Protein 8JSD (pdb70)

Organism: NCBI:txid1441053

Radius of gyration: 17.72 Å; Cα contacts (8 Å, |Δi|>4): 676; chains: 1; bounding box: 46×47×46 Å

Sequence (261 aa):
SKTAKIDWSHWTVTVPEENPDKPGKPYSLGYPEILNYAEDKIASKYMYDDPKDKSVVFYAFPSGVTTANTHYSRSELRETMETGSNKVNWTFAKGGKMRGTYAIDDISKEPDGKYSRVIIAQIHGVLTDEQRDLIGQKDNNAPPILKVYWDKGKIRVKTKVLKDLNAPYKEMLSEHAWGGDEGRNFKEKIDLNTRFTLEVKVSDGRMEVILNDTESLVYDDIHMKKWGIFENYFKAGNYFQSKTPGTFAKVKIYSLQVTHL

Secondary structure (DSSP, 8-state):
--S-EE-GGGEEEEEEEEETTEEEEEEEE-TTGGGGGGG-TTGGGTEEEETTTTEEEEEE---S---TT--S-EEEEEE-SSTT-SS--EETTT-EEEEEEEEEEEEPBPTTSSBP-EEEEEEEEE--HHHHHHHT-SS-B---SEEEEEETTEEEEEEEEES-TT--HHHHTSGGGEEE---EE-SS---TT--EEEEEEEETTEEEEEETTTEEEEE-SHHHHHGGGSEEEEEEEEEE---STT--EEEEEEEEEEE--

Nearest PDB structures (foldseek):
  8jsd-assembly1_A  TM=1.004E+00  e=1.031E-57  Flavobacterium sp. UMI-01
  8jt4-assembly1_A  TM=1.004E+00  e=1.334E-56  Flavobacterium sp. UMI-01
  5y33-assembly1_A  TM=1.003E+00  e=2.002E-54  Flavobacterium sp. UMI-01
  8p6o-assembly1_A  TM=7.473E-01  e=5.610E-10  Paradendryphiella salina
  8r43-assembly1_A  TM=7.309E-01  e=7.366E-10  Paradendryphiella salina

InterPro domains:
  IPR013320 Concanavalin A-like lectin/glucanase domain superfamily [SSF49899] (34-288)
  IPR014895 Alginate lyase 2 [PF08787] (34-288)

Solvent-accessible surface area: 12160 Å² total; per-residue (Å²): 122,168,61,7,126,16,79,23,24,59,7,27,1,16,1,0,46,72,16,96,122,124,113,46,93,11,38,59,11,15,88,86,86,0,98,83,12,50,138,21,181,22,0,31,100,17,0,60,41,31,103,197,40,106,1,0,6,0,62,0,47,40,40,76,25,37,35,82,73,30,115,43,7,24,0,2,0,59,4,4,49,94,57,64,32,78,120,61,20,4,42,1,69,112,4,8,70,6,87,4,30,1,5,0,41,63,9,14,119,43,119,103,44,122,76,1,79,0,0,0,0,7,0,26,1,12,3,47,60,145,17,60,92,92,48,66,50,169,38,18,30,0,7,31,0,0,38,0,19,3,18,103,16,61,0,60,0,55,6,38,42,5,136,70,86,137,7,82,95,122,83,18,0,28,83,137,8,12,16,43,26,154,17,99,62,2,167,86,129,3,99,38,102,57,139,3,55,4,30,2,74,9,52,112,18,81,0,20,0,15,3,48,116,113,34,42,7,49,22,95,82,69,30,3,134,46,0,33,48,0,43,0,17,0,13,0,0,0,20,1,16,9,107,37,126,75,6,50,0,58,0,20,0,31,25,3,59,38,40,33,195

Structure (mmCIF, N/CA/C/O backbone):
data_8JSD
#
_entry.id   8JSD
#
_cell.length_a   72.120
_cell.length_b   72.120
_cell.length_c   52.060
_cell.angle_alpha   90.000
_cell.angle_beta   90.000
_cell.angle_gamma   120.000
#
_symmetry.space_group_name_H-M   'P 31'
#
loop_
_entity.id
_entity.type
_entity.pdbx_description
1 polymer 'Alginate lyase'
2 water water
#
loop_
_atom_site.group_PDB
_atom_site.id
_atom_site.type_symbol
_atom_site.label_atom_id
_atom_site.label_alt_id
_atom_site.label_comp_id
_atom_site.label_asym_id
_atom_site.label_entity_id
_atom_site.label_seq_id
_atom_site.pdbx_PDB_ins_code
_atom_site.Cartn_x
_atom_site.Cartn_y
_atom_site.Cartn_z
_atom_site.occupancy
_atom_site.B_iso_or_equiv
_atom_site.auth_seq_id
_atom_site.auth_comp_id
_atom_site.auth_asym_id
_atom_site.auth_atom_id
_atom_site.pdbx_PDB_model_num
ATOM 1 N N . SER A 1 1 ? 14.32400 25.14400 6.79800 1.000 53.00636 1 SER A N 1
ATOM 2 C CA . SER A 1 1 ? 15.63300 25.85000 6.99200 1.000 54.68550 1 SER A CA 1
ATOM 3 C C . SER A 1 1 ? 15.38300 27.34000 6.81100 1.000 47.87153 1 SER A C 1
ATOM 4 O O . SER A 1 1 ? 15.08800 28.07700 7.75000 1.000 46.56348 1 SER A O 1
ATOM 14 N N . LYS A 1 2 ? 15.47000 27.75000 5.55600 1.000 42.40245 2 LYS A N 1
ATOM 15 C CA . LYS A 1 2 ? 14.99300 29.05800 5.15100 1.000 37.40448 2 LYS A CA 1
ATOM 16 C C . LYS A 1 2 ? 13.47500 29.12500 5.01100 1.000 30.67999 2 LYS A C 1
ATOM 17 O O . LYS A 1 2 ? 12.94300 30.22100 4.81700 1.000 29.94306 2 LYS A O 1
ATOM 36 N N . THR A 1 3 ? 12.77600 27.98800 5.08000 1.000 26.13998 3 THR A N 1
ATOM 37 C CA . THR A 1 3 ? 11.33600 27.92000 4.85200 1.000 24.03709 3 THR A CA 1
ATOM 38 C C . THR A 1 3 ? 10.64200 27.33600 6.07700 1.000 23.10277 3 THR A C 1
ATOM 39 O O . THR A 1 3 ? 11.29100 26.83000 7.00300 1.000 24.40556 3 THR A O 1
ATOM 50 N N . ALA A 1 4 ? 9.30800 27.42400 6.07300 1.000 21.62101 4 ALA A N 1
ATOM 51 C CA . ALA A 1 4 ? 8.49600 26.92500 7.17500 1.000 22.13423 4 ALA A CA 1
ATOM 52 C C . ALA A 1 4 ? 8.75600 25.43800 7.39400 1.000 22.38426 4 ALA A C 1
ATOM 53 O O . ALA A 1 4 ? 9.09900 24.69100 6.46400 1.000 23.39228 4 ALA A O 1
ATOM 60 N N . LYS A 1 5 ? 8.57700 25.00500 8.63700 1.000 23.08698 5 LYS A N 1
ATOM 61 C CA . LYS A 1 5 ? 8.80900 23.60600 9.01000 1.000 23.57651 5 LYS A CA 1
ATOM 62 C C . LYS A 1 5 ? 7.53400 22.81400 8.73200 1.000 22.57376 5 LYS A C 1
ATOM 63 O O . LYS A 1 5 ? 6.69300 22.61900 9.61000 1.000 22.50533 5 LYS A O 1
ATOM 82 N N . ILE A 1 6 ? 7.39700 22.36400 7.48200 1.000 23.14751 6 ILE A N 1
ATOM 83 C CA . ILE A 1 6 ? 6.26500 21.59000 6.98100 1.000 22.29215 6 ILE A CA 1
ATOM 84 C C . ILE A 1 6 ? 6.85800 20.41800 6.21400 1.000 23.23173 6 ILE A C 1
ATOM 85 O O . ILE A 1 6 ? 7.74800 20.61200 5.37700 1.000 23.97656 6 ILE A O 1
ATOM 101 N N . ASP A 1 7 ? 6.39500 19.20700 6.51000 1.000 22.39479 7 ASP A N 1
ATOM 102 C CA . ASP A 1 7 ? 6.89400 18.00900 5.82100 1.000 22.69746 7 ASP A CA 1
ATOM 103 C C . ASP A 1 7 ? 6.01000 17.77500 4.59900 1.000 20.94462 7 ASP A C 1
ATOM 104 O O . ASP A 1 7 ? 4.93100 17.18200 4.69600 1.000 21.87894 7 ASP A O 1
ATOM 113 N N . TRP A 1 8 ? 6.47800 18.21900 3.43500 1.000 20.65511 8 TRP A N 1
ATOM 114 C CA . TRP A 1 8 ? 5.67400 18.14700 2.22100 1.000 21.90789 8 TRP A CA 1
ATOM 115 C C . TRP A 1 8 ? 5.40300 16.72100 1.77500 1.000 22.46059 8 TRP A C 1
ATOM 116 O O . TRP A 1 8 ? 4.47900 16.51400 0.97800 1.000 25.01089 8 TRP A O 1
ATOM 137 N N . SER A 1 9 ? 6.14500 15.74600 2.29400 1.000 21.74734 9 SER A N 1
ATOM 138 C CA . SER A 1 9 ? 5.89100 14.36500 1.90500 1.000 21.99737 9 SER A CA 1
ATOM 139 C C . SER A 1 9 ? 4.59500 13.82900 2.47800 1.000 24.21869 9 SER A C 1
ATOM 140 O O . SER A 1 9 ? 4.19600 12.72800 2.09800 1.000 25.65834 9 SER A O 1
ATOM 148 N N . HIS A 1 10 ? 3.89000 14.58200 3.33700 1.000 22.68956 10 HIS A N 1
ATOM 149 C CA . HIS A 1 10 ? 2.68500 14.07000 3.96900 1.000 23.05803 10 HIS A CA 1
ATOM 150 C C . HIS A 1 10 ? 1.47000 14.97200 3.76800 1.000 21.88947 10 HIS A C 1
ATOM 151 O O . HIS A 1 10 ? 0.51900 14.89800 4.54000 1.000 22.76326 10 HIS A O 1
ATOM 165 N N . TRP A 1 11 ? 1.46900 15.77600 2.70500 1.000 19.89449 11 TRP A N 1
ATOM 166 C CA . TRP A 1 11 ? 0.33900 16.65400 2.40400 1.000 19.93134 11 TRP A CA 1
ATOM 167 C C . TRP A 1 11 ? 0.11600 16.76500 0.90300 1.000 19.48655 11 TRP A C 1
ATOM 168 O O . TRP A 1 11 ? 1.06200 16.75100 0.11400 1.000 21.64470 11 TRP A O 1
ATOM 189 N N . THR A 1 12 ? -1.14800 16.93500 0.50800 1.000 20.21295 12 THR A N 1
ATOM 190 C CA . THR A 1 12 ? -1.46500 17.49200 -0.79800 1.000 19.91818 12 THR A CA 1
ATOM 191 C C . THR A 1 12 ? -2.06000 18.87200 -0.56300 1.000 19.27336 12 THR A C 1
ATOM 192 O O . THR A 1 12 ? -2.51200 19.18200 0.54200 1.000 21.92368 12 THR A O 1
ATOM 203 N N . VAL A 1 13 ? -2.04500 19.70900 -1.59200 1.000 18.43379 13 VAL A N 1
ATOM 204 C CA . VAL A 1 13 ? -2.68300 21.02200 -1.51000 1.000 18.87332 13 VAL A CA 1
ATOM 205 C C . VAL A 1 13 ? -3.68100 21.18900 -2.64100 1.000 18.32325 13 VAL A C 1
ATOM 206 O O . VAL A 1 13 ? -3.45400 20.72500 -3.76400 1.000 20.30243 13 VAL A O 1
ATOM 219 N N . THR A 1 14 ? -4.79100 21.85900 -2.32800 1.000 18.29956 14 THR A N 1
ATOM 220 C CA . THR A 1 14 ? -5.76600 22.31500 -3.30100 1.000 18.96017 14 THR A CA 1
ATOM 221 C C . THR A 1 14 ? -5.90800 23.82400 -3.13600 1.000 19.26810 14 THR A C 1
ATOM 222 O O . THR A 1 14 ? -5.92700 24.32300 -2.01100 1.000 19.89186 14 THR A O 1
ATOM 233 N N . VAL A 1 15 ? -5.97600 24.53700 -4.26000 1.000 19.26810 15 VAL A N 1
ATOM 234 C CA . VAL A 1 15 ? -6.00600 26.00100 -4.27000 1.000 18.87068 15 VAL A CA 1
ATOM 235 C C . VAL A 1 15 ? -7.30600 26.53500 -4.86800 1.000 19.82343 15 VAL A C 1
ATOM 236 O O . VAL A 1 15 ? -8.16800 25.74300 -5.27800 1.000 22.40795 15 VAL A O 1
ATOM 249 N N . PRO A 1 16 ? -7.51300 27.86100 -4.90400 1.000 19.06018 16 PRO A N 1
ATOM 250 C CA . PRO A 1 16 ? -8.77900 28.39600 -5.44000 1.000 20.44456 16 PRO A CA 1
ATOM 251 C C . PRO A 1 16 ? -8.90100 28.36100 -6.95400 1.000 22.53691 16 PRO A C 1
ATOM 252 O O . PRO A 1 16 ? -10.02500 28.44300 -7.45900 1.000 25.62676 16 PRO A O 1
ATOM 263 N N . GLU A 1 17 ? -7.79800 28.27200 -7.69500 1.000 23.01329 17 GLU A N 1
ATOM 264 C CA . GLU A 1 17 ? -7.82000 28.45800 -9.13700 1.000 23.57914 17 GLU A CA 1
ATOM 265 C C . GLU A 1 17 ? -8.14600 27.16400 -9.87100 1.000 24.34766 17 GLU A C 1
ATOM 266 O O . GLU A 1 17 ? -7.70500 26.07900 -9.48200 1.000 25.62676 17 GLU A O 1
ATOM 278 N N . GLU A 1 18 ? -8.89900 27.29800 -10.95600 1.000 27.68227 18 GLU A N 1
ATOM 279 C CA . GLU A 1 18 ? -9.25400 26.15300 -11.77900 1.000 31.45114 18 GLU A CA 1
ATOM 280 C C . GLU A 1 18 ? -8.01900 25.50200 -12.40200 1.000 31.54326 18 GLU A C 1
ATOM 281 O O . GLU A 1 18 ? -7.06400 26.17100 -12.79900 1.000 31.21953 18 GLU A O 1
ATOM 293 N N . ASN A 1 19 ? -8.04700 24.18100 -12.47200 1.000 33.50928 19 ASN A N 1
ATOM 294 C CA . ASN A 1 19 ? -7.03000 23.43900 -13.20000 1.000 37.10445 19 ASN A CA 1
ATOM 295 C C . ASN A 1 19 ? -7.30900 23.56700 -14.69100 1.000 41.45760 19 ASN A C 1
ATOM 296 O O . ASN A 1 19 ? -8.36100 23.11200 -15.15100 1.000 40.90754 19 ASN A O 1
ATOM 307 N N . PRO A 1 20 ? -6.41600 24.17800 -15.47700 1.000 44.90538 20 PRO A N 1
ATOM 308 C CA . PRO A 1 20 ? -6.73700 24.38800 -16.90000 1.000 48.04787 20 PRO A CA 1
ATOM 309 C C . PRO A 1 20 ? -7.00900 23.10300 -17.66900 1.000 52.68000 20 PRO A C 1
ATOM 310 O O . PRO A 1 20 ? -7.78600 23.12600 -18.63300 1.000 53.30113 20 PRO A O 1
ATOM 321 N N . ASP A 1 21 ? -6.40600 21.98300 -17.27400 1.000 56.24885 21 ASP A N 1
ATOM 322 C CA . ASP A 1 21 ? -6.62300 20.70700 -17.94400 1.000 59.66768 21 ASP A CA 1
ATOM 323 C C . ASP A 1 21 ? -7.74800 19.88200 -17.32200 1.000 61.48369 21 ASP A C 1
ATOM 324 O O . ASP A 1 21 ? -7.99400 18.75700 -17.77000 1.000 62.04954 21 ASP A O 1
ATOM 333 N N . LYS A 1 22 ? -8.43800 20.40700 -16.31200 1.000 61.95743 22 LYS A N 1
ATOM 334 C CA . LYS A 1 22 ? -9.58200 19.73100 -15.69500 1.000 62.43643 22 LYS A CA 1
ATOM 335 C C . LYS A 1 22 ? -10.61700 20.78700 -15.34500 1.000 61.50474 22 LYS A C 1
ATOM 336 O O . LYS A 1 22 ? -10.68000 21.27000 -14.20700 1.000 59.96245 22 LYS A O 1
ATOM 355 N N . PRO A 1 23 ? -11.45800 21.17200 -16.30400 1.000 60.47041 23 PRO A N 1
ATOM 356 C CA . PRO A 1 23 ? -12.35700 22.30900 -16.07300 1.000 58.74915 23 PRO A CA 1
ATOM 357 C C . PRO A 1 23 ? -13.32900 22.04400 -14.93000 1.000 55.31716 23 PRO A C 1
ATOM 358 O O . PRO A 1 23 ? -13.78700 20.91800 -14.71900 1.000 54.93553 23 PRO A O 1
ATOM 369 N N . GLY A 1 24 ? -13.63400 23.10800 -14.18500 1.000 51.07454 24 GLY A N 1
ATOM 370 C CA . GLY A 1 24 ? -14.54500 23.04000 -13.06300 1.000 47.50306 24 GLY A CA 1
ATOM 371 C C . GLY A 1 24 ? -13.95000 22.49600 -11.78500 1.000 44.73694 24 GLY A C 1
ATOM 372 O O . GLY A 1 24 ? -14.64800 22.45400 -10.76300 1.000 44.91328 24 GLY A O 1
ATOM 376 N N . LYS A 1 25 ? -12.69100 22.07300 -11.80500 1.000 41.71553 25 LYS A N 1
ATOM 377 C CA . LYS A 1 25 ? -12.08500 21.52800 -10.61500 1.000 38.22827 25 LYS A CA 1
ATOM 378 C C . LYS A 1 25 ? -10.88300 22.37500 -10.22400 1.000 33.05923 25 LYS A C 1
ATOM 379 O O . LYS A 1 25 ? -10.15300 22.85600 -11.09500 1.000 31.26954 25 LYS A O 1
ATOM 398 N N . PRO A 1 26 ? -10.65400 22.57800 -8.93500 1.000 28.58237 26 PRO A N 1
ATOM 399 C CA . PRO A 1 26 ? -9.46500 23.32800 -8.52000 1.000 28.34550 26 PRO A CA 1
ATOM 400 C C . PRO A 1 26 ? -8.16500 22.57100 -8.74300 1.000 26.11103 26 PRO A C 1
ATOM 401 O O . PRO A 1 26 ? -8.08800 21.34200 -8.64400 1.000 28.86925 26 PRO A O 1
ATOM 412 N N . TYR A 1 27 ? -7.12700 23.34900 -9.01400 1.000 24.94510 27 TYR A N 1
ATOM 413 C CA . TYR A 1 27 ? -5.77900 22.82700 -9.15300 1.000 24.61611 27 TYR A CA 1
ATOM 414 C C . TYR A 1 27 ? -5.28200 22.26700 -7.83000 1.000 22.50796 27 TYR A C 1
ATOM 415 O O . TYR A 1 27 ? -5.57400 22.80000 -6.75100 1.000 22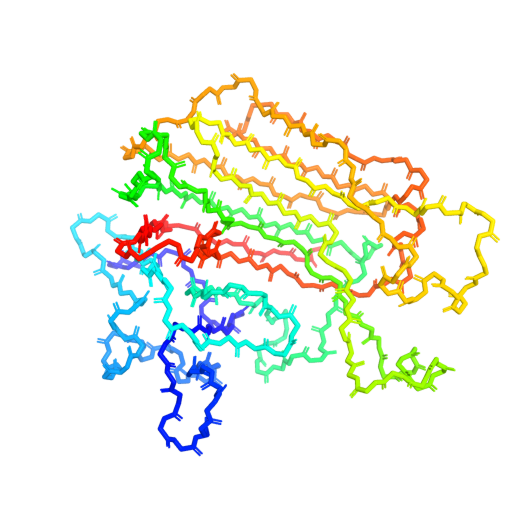.78431 27 TYR A O 1
ATOM 433 N N . SER A 1 28 ? -4.53000 21.17300 -7.91800 1.000 24.35555 28 SER A N 1
ATOM 434 C CA . SER A 1 28 ? -3.94900 20.55200 -6.74300 1.000 24.68191 28 SER A CA 1
ATOM 435 C C . SER A 1 28 ? -2.57700 19.99000 -7.06600 1.000 25.49779 28 SER A C 1
ATOM 436 O O . SER A 1 28 ? -2.25600 19.70300 -8.22300 1.000 28.02178 28 SER A O 1
ATOM 444 N N . LEU A 1 29 ? -1.78300 19.80700 -6.00900 1.000 22.18950 29 LEU A N 1
ATOM 445 C CA . LEU A 1 29 ? -0.46000 19.20300 -6.11300 1.000 21.56311 29 LEU A CA 1
ATOM 446 C C . LEU A 1 29 ? -0.30100 18.16800 -5.01000 1.000 22.07370 29 LEU A C 1
ATOM 447 O O . LEU A 1 29 ? -0.64300 18.42400 -3.85400 1.000 22.62640 29 LEU A O 1
ATOM 463 N N . GLY A 1 30 ? 0.23900 17.01200 -5.36600 1.000 23.19225 30 GLY A N 1
ATOM 464 C CA . GLY A 1 30 ? 0.66600 16.04500 -4.37300 1.000 23.91866 30 GLY A CA 1
ATOM 465 C C . GLY A 1 30 ? 2.15300 15.79000 -4.49000 1.000 23.33701 30 GLY A C 1
ATOM 466 O O . GLY A 1 30 ? 2.84700 16.51700 -5.18600 1.000 22.46322 30 GLY A O 1
ATOM 470 N N . TYR A 1 31 ? 2.64500 14.75300 -3.84000 1.000 26.46896 31 TYR A N 1
ATOM 471 C CA . TYR A 1 31 ? 4.08000 14.49100 -3.82200 1.000 28.90083 31 TYR A CA 1
ATOM 472 C C . TYR A 1 31 ? 4.50600 13.74500 -5.08400 1.000 28.65870 31 TYR A C 1
ATOM 473 O O . TYR A 1 31 ? 3.80100 12.83800 -5.52800 1.000 32.36177 31 TYR A O 1
ATOM 491 N N . PRO A 1 32 ? 5.68600 14.06700 -5.65600 1.000 25.35304 32 PRO A N 1
ATOM 492 C CA . PRO A 1 32 ? 6.64700 15.07200 -5.18100 1.000 23.80812 32 PRO A CA 1
ATOM 493 C C . PRO A 1 32 ? 6.48100 16.47000 -5.77400 1.000 22.71325 32 PRO A C 1
ATOM 494 O O . PRO A 1 32 ? 7.16800 17.39700 -5.33600 1.000 22.13160 32 PRO A O 1
ATOM 505 N N . GLU A 1 33 ? 5.54900 16.63800 -6.71700 1.000 22.47375 33 GLU A N 1
ATOM 506 C CA . GLU A 1 33 ? 5.42100 17.92600 -7.38800 1.000 22.74220 33 GLU A CA 1
ATOM 507 C C . GLU A 1 33 ? 5.09800 19.06600 -6.42700 1.000 21.79735 33 GLU A C 1
ATOM 508 O O . GLU A 1 33 ? 5.41300 20.22000 -6.73000 1.000 23.69758 33 GLU A O 1
ATOM 520 N N . ILE A 1 34 ? 4.44900 18.78600 -5.29100 1.000 21.60259 34 ILE A N 1
ATOM 521 C CA . ILE A 1 34 ? 4.13800 19.84900 -4.33200 1.000 21.18412 34 ILE A CA 1
ATOM 522 C C . ILE A 1 34 ? 5.40200 20.57700 -3.89600 1.000 22.15792 34 ILE A C 1
ATOM 523 O O . ILE A 1 34 ? 5.35100 21.75200 -3.52500 1.000 22.07633 34 ILE A O 1
ATOM 539 N N . LEU A 1 35 ? 6.55000 19.89300 -3.90300 1.000 22.12897 35 LEU A N 1
ATOM 540 C CA . LEU A 1 35 ? 7.77900 20.53100 -3.44700 1.000 22.81853 35 LEU A CA 1
ATOM 541 C C . LEU A 1 35 ? 8.14800 21.73000 -4.30100 1.000 22.70272 35 LEU A C 1
ATOM 542 O O . LEU A 1 35 ? 8.90500 22.59900 -3.85000 1.000 23.88444 35 LEU A O 1
ATOM 558 N N . ASN A 1 36 ? 7.63200 21.78900 -5.52600 1.000 23.61073 36 ASN A N 1
ATOM 559 C CA . ASN A 1 36 ? 7.89400 22.87500 -6.45300 1.000 24.66875 36 ASN A CA 1
ATOM 560 C C . ASN A 1 36 ? 6.92200 24.04600 -6.29600 1.000 23.03697 36 ASN A C 1
ATOM 561 O O . ASN A 1 36 ? 6.88400 24.91000 -7.17400 1.000 24.90825 36 ASN A O 1
ATOM 572 N N . TYR A 1 37 ? 6.14000 24.09100 -5.20700 1.000 22.66851 37 TYR A N 1
ATOM 573 C CA . TYR A 1 37 ? 5.08400 25.10300 -5.07200 1.000 23.00539 37 TYR A CA 1
ATOM 574 C C . TYR A 1 37 ? 5.57000 26.51400 -5.42400 1.000 23.01855 37 TYR A C 1
ATOM 575 O O . TYR A 1 37 ? 4.85200 27.26600 -6.08700 1.000 23.42386 37 TYR A O 1
ATOM 593 N N . ALA A 1 38 ? 6.77800 26.89600 -4.99500 1.000 24.85561 38 ALA A N 1
ATOM 594 C CA . ALA A 1 38 ? 7.19100 28.29300 -5.15600 1.000 24.79508 38 ALA A CA 1
ATOM 595 C C . ALA A 1 38 ? 7.37900 28.67700 -6.61500 1.000 24.88456 38 ALA A C 1
ATOM 596 O O . ALA A 1 38 ? 7.32200 29.86800 -6.95500 1.000 26.74268 38 ALA A O 1
ATOM 603 N N . GLU A 1 39 ? 7.65200 27.69000 -7.46900 1.000 25.10301 39 GLU A N 1
ATOM 604 C CA . GLU A 1 39 ? 7.86100 27.88900 -8.88800 1.000 27.02166 39 GLU A CA 1
ATOM 605 C C . GLU A 1 39 ? 6.68100 27.42400 -9.72800 1.000 27.04008 39 GLU A C 1
ATOM 606 O O . GLU A 1 39 ? 6.79000 27.39600 -10.95700 1.000 31.32744 39 GLU A O 1
ATOM 618 N N . ASP A 1 40 ? 5.57700 27.02600 -9.10900 1.000 25.53201 40 ASP A N 1
ATOM 619 C CA . ASP A 1 40 ? 4.39200 26.60100 -9.85100 1.000 25.55306 40 ASP A CA 1
ATOM 620 C C . ASP A 1 40 ? 3.57100 27.83500 -10.20900 1.000 26.81111 40 ASP A C 1
ATOM 621 O O . ASP A 1 40 ? 3.16400 28.58900 -9.32200 1.000 25.56622 40 ASP A O 1
ATOM 630 N N . LYS A 1 41 ? 3.33700 28.04800 -11.50800 1.000 29.86148 41 LYS A N 1
ATOM 631 C CA . LYS A 1 41 ? 2.69900 29.28200 -11.96200 1.000 33.04870 41 LYS A CA 1
ATOM 632 C C . LYS A 1 41 ? 1.32500 29.49300 -11.33500 1.000 29.39300 41 LYS A C 1
ATOM 633 O O . LYS A 1 41 ? 0.91200 30.64100 -11.11000 1.000 31.77749 41 LYS A O 1
ATOM 652 N N . ILE A 1 42 ? 0.59100 28.41700 -11.07900 1.000 26.47159 42 ILE A N 1
ATOM 653 C CA . ILE A 1 42 ? -0.71800 28.49800 -10.44600 1.000 25.13196 42 ILE A CA 1
ATOM 654 C C . ILE A 1 42 ? -0.56900 28.48600 -8.92800 1.000 23.05276 42 ILE A C 1
ATOM 655 O O . ILE A 1 42 ? -1.02400 29.40700 -8.23800 1.000 24.84245 42 ILE A O 1
ATOM 671 N N . ALA A 1 43 ? 0.05700 27.44800 -8.38500 1.000 23.05803 43 ALA A N 1
ATOM 672 C CA . ALA A 1 43 ? -0.01200 27.25500 -6.94300 1.000 21.56048 43 ALA A CA 1
ATOM 673 C C . ALA A 1 43 ? 0.67300 28.37500 -6.17200 1.000 21.40783 43 ALA A C 1
ATOM 674 O O . ALA A 1 43 ? 0.23800 28.71000 -5.06400 1.000 20.75775 43 ALA A O 1
ATOM 681 N N . SER A 1 44 ? 1.72800 28.96900 -6.73100 1.000 21.79735 44 SER A N 1
ATOM 682 C CA . SER A 1 44 ? 2.50400 29.96600 -6.00200 1.000 21.36572 44 SER A CA 1
ATOM 683 C C . SER A 1 44 ? 1.72700 31.25200 -5.76800 1.000 20.64984 44 SER A C 1
ATOM 684 O O . SER A 1 44 ? 2.15700 32.08200 -4.96300 1.000 22.99223 44 SER A O 1
ATOM 692 N N . LYS A 1 45 ? 0.60800 31.44700 -6.45500 1.000 20.78144 45 LYS A N 1
ATOM 693 C CA . LYS A 1 45 ? -0.23700 32.59700 -6.16300 1.000 20.90251 45 LYS A CA 1
ATOM 694 C C . LYS A 1 45 ? -0.98500 32.43400 -4.84400 1.000 21.05252 45 LYS A C 1
ATOM 695 O O . LYS A 1 45 ? -1.41400 33.43200 -4.25100 1.000 22.92643 45 LYS A O 1
ATOM 714 N N . TYR A 1 46 ? -1.15000 31.19000 -4.37800 1.000 19.51813 46 TYR A N 1
ATOM 715 C CA . TYR A 1 46 ? -2.04500 30.86300 -3.27700 1.000 19.29968 46 TYR A CA 1
ATOM 716 C C . TYR A 1 46 ? -1.36700 30.13600 -2.13100 1.000 18.34957 46 TYR A C 1
ATOM 717 O O . TYR A 1 46 ? -1.93700 30.08800 -1.03500 1.000 18.11270 46 TYR A O 1
ATOM 735 N N . MET A 1 47 ? -0.18200 29.55800 -2.35400 1.000 18.57591 47 MET A N 1
ATOM 736 C CA . MET A 1 47 ? 0.62800 28.94200 -1.31300 1.000 17.83372 47 MET A CA 1
ATOM 737 C C . MET A 1 47 ? 2.05700 29.35800 -1.61800 1.000 18.78909 47 MET A C 1
ATOM 738 O O . MET A 1 47 ? 2.62300 28.92100 -2.62800 1.000 19.95766 47 MET A O 1
ATOM 752 N N . TYR A 1 48 ? 2.61800 30.23800 -0.79000 1.000 18.79962 48 TYR A N 1
ATOM 753 C CA . TYR A 1 48 ? 3.90200 30.83300 -1.12600 1.000 19.40759 48 TYR A CA 1
ATOM 754 C C . TYR A 1 48 ? 4.68000 31.17800 0.13000 1.000 18.93911 48 TYR A C 1
ATOM 755 O O . TYR A 1 48 ? 4.12300 31.33900 1.21700 1.000 20.26559 48 TYR A O 1
ATOM 773 N N . ASP A 1 49 ? 5.98900 31.30900 -0.04900 1.000 19.55234 49 ASP A N 1
ATOM 774 C CA . ASP A 1 49 ? 6.88000 31.60000 1.06300 1.000 20.04188 49 ASP A CA 1
ATOM 775 C C . ASP A 1 49 ? 6.91000 33.08100 1.39500 1.000 20.56562 49 ASP A C 1
ATOM 776 O O . ASP A 1 49 ? 6.90200 33.93900 0.50500 1.000 22.47901 49 ASP A O 1
ATOM 785 N N . ASP A 1 50 ? 6.98800 33.36900 2.68600 1.000 20.32086 50 ASP A N 1
ATOM 786 C CA . ASP A 1 50 ? 7.44400 34.67500 3.15100 1.000 21.69734 50 ASP A CA 1
ATOM 787 C C . ASP A 1 50 ? 8.83600 34.45900 3.72200 1.000 22.12371 50 ASP A C 1
ATOM 788 O O . ASP A 1 50 ? 8.97500 33.98200 4.86100 1.000 22.29741 50 ASP A O 1
ATOM 797 N N . PRO A 1 51 ? 9.89900 34.76400 2.97900 1.000 22.58692 51 PRO A N 1
ATOM 798 C CA . PRO A 1 51 ? 11.24900 34.47300 3.48500 1.000 23.68442 51 PRO A CA 1
ATOM 799 C C . PRO A 1 51 ? 11.68100 35.36100 4.63400 1.000 23.55809 51 PRO A C 1
ATOM 800 O O . PRO A 1 51 ? 12.65400 35.02100 5.32600 1.000 25.38725 51 PRO A O 1
ATOM 811 N N . LYS A 1 52 ? 10.98100 36.47200 4.86700 1.000 23.14488 52 LYS A N 1
ATOM 812 C CA . LYS A 1 52 ? 11.35500 37.36600 5.94700 1.000 24.36871 52 LYS A CA 1
ATOM 813 C C . LYS A 1 52 ? 11.08800 36.74300 7.30500 1.000 23.85549 52 LYS A C 1
ATOM 814 O O . LYS A 1 52 ? 11.86400 36.96600 8.24000 1.000 25.51622 52 LYS A O 1
ATOM 833 N N . ASP A 1 53 ? 10.01200 35.95900 7.44700 1.000 21.95790 53 ASP A N 1
ATOM 834 C CA . ASP A 1 53 ? 9.71000 35.33600 8.72700 1.000 21.08411 53 ASP A CA 1
ATOM 835 C C . ASP A 1 53 ? 9.58900 33.82000 8.63900 1.000 20.12083 53 ASP A C 1
ATOM 836 O O . ASP A 1 53 ? 9.19800 33.17500 9.62100 1.000 20.67353 53 ASP A O 1
ATOM 845 N N . LYS A 1 54 ? 9.93000 33.23500 7.49100 1.000 21.13148 54 LYS A N 1
ATOM 846 C CA . LYS A 1 54 ? 9.98900 31.78200 7.33200 1.000 20.89724 54 LYS A CA 1
ATOM 847 C C . LYS A 1 54 ? 8.61900 31.13200 7.50500 1.000 20.22874 54 LYS A C 1
ATOM 848 O O . LYS A 1 54 ? 8.48900 30.05800 8.09300 1.000 21.63680 54 LYS A O 1
ATOM 867 N N . SER A 1 55 ? 7.58800 31.76900 6.96000 1.000 18.98649 55 SER A N 1
ATOM 868 C CA . SER A 1 55 ? 6.24500 31.20800 6.94600 1.000 18.40747 55 SER A CA 1
ATOM 869 C C . SER A 1 55 ? 5.85500 30.82200 5.52700 1.000 18.19165 55 SER A C 1
ATOM 870 O O . SER A 1 55 ? 6.49100 31.22400 4.54600 1.000 19.70763 55 SER A O 1
ATOM 878 N N . VAL A 1 56 ? 4.80600 30.00900 5.43000 1.000 17.76002 56 VAL A N 1
ATOM 879 C CA . VAL A 1 56 ? 4.09600 29.78700 4.18200 1.000 17.57316 56 VAL A CA 1
ATOM 880 C C . VAL A 1 56 ? 2.73500 30.44000 4.32300 1.000 16.91255 56 VAL A C 1
ATOM 881 O O . VAL A 1 56 ? 2.05800 30.27100 5.34800 1.000 17.98637 56 VAL A O 1
ATOM 894 N N . VAL A 1 57 ? 2.37200 31.23500 3.32400 1.000 17.06784 57 VAL A N 1
ATOM 895 C CA . VAL A 1 57 ? 1.10400 31.94500 3.28300 1.000 17.40209 57 VAL A CA 1
ATOM 896 C C . VAL A 1 57 ? 0.12100 31.15400 2.43700 1.000 16.62831 57 VAL A C 1
ATOM 897 O O . VAL A 1 57 ? 0.43600 30.77400 1.30400 1.000 18.51801 57 VAL A O 1
ATOM 910 N N . PHE A 1 58 ? -1.07700 30.93700 2.98100 1.000 17.11784 58 PHE A N 1
ATOM 911 C CA . PHE A 1 58 ? -2.18800 30.30700 2.28300 1.000 16.75990 58 PHE A CA 1
ATOM 912 C C . PHE A 1 58 ? -3.21600 31.39800 2.01200 1.000 16.90466 58 PHE A C 1
ATOM 913 O O . PHE A 1 58 ? -3.84000 31.92000 2.95000 1.000 18.11796 58 PHE A O 1
ATOM 930 N N . TYR A 1 59 ? -3.38800 31.73900 0.74100 1.000 17.77318 59 TYR A N 1
ATOM 931 C CA . TYR A 1 59 ? -4.20100 32.87900 0.32400 1.000 17.37314 59 TYR A CA 1
ATOM 932 C C . TYR A 1 59 ? -5.42300 32.31600 -0.39500 1.000 16.81517 59 TYR A C 1
ATOM 933 O O . TYR A 1 59 ? -5.28300 31.58500 -1.38100 1.000 18.68382 59 TYR A O 1
ATOM 942 N N . ALA A 1 60 ? -6.61600 32.62900 0.11600 1.000 17.12837 60 ALA A N 1
ATOM 943 C CA . ALA A 1 60 ? -7.85200 32.14600 -0.48100 1.000 17.28628 60 ALA A CA 1
ATOM 944 C C . ALA A 1 60 ? -8.90700 33.24700 -0.44300 1.000 18.02058 60 ALA A C 1
ATOM 945 O O . ALA A 1 60 ? -8.81800 34.21000 0.32100 1.000 19.74184 60 ALA A O 1
ATOM 952 N N . PHE A 1 61 ? -9.90100 33.07500 -1.29900 1.000 18.98649 61 PHE A N 1
ATOM 953 C CA . PHE A 1 61 ? -10.94200 34.05400 -1.57400 1.000 19.08387 61 PHE A CA 1
ATOM 954 C C . PHE A 1 61 ? -11.97100 33.36100 -2.44900 1.000 20.06556 61 PHE A C 1
ATOM 955 O O . PHE A 1 61 ? -11.68300 32.29700 -2.99900 1.000 20.77618 61 PHE A O 1
ATOM 972 N N . PRO A 1 62 ? -13.16900 33.92100 -2.58400 1.000 21.01831 62 PRO A N 1
ATOM 973 C CA . PRO A 1 62 ? -14.16900 33.27000 -3.44000 1.000 21.70787 62 PRO A CA 1
ATOM 974 C C . PRO A 1 62 ? -13.74100 33.31900 -4.89800 1.000 22.16318 62 PRO A C 1
ATOM 975 O O . PRO A 1 62 ? -13.61500 34.38900 -5.50800 1.000 25.43200 62 PRO A O 1
ATOM 986 N N . SER A 1 63 ? -13.45600 32.14400 -5.44400 1.000 22.65535 63 SER A N 1
ATOM 987 C CA . SER A 1 63 ? -13.08000 32.00700 -6.83500 1.000 23.70284 63 SER A CA 1
ATOM 988 C C . SER A 1 63 ? -14.16000 31.34000 -7.67000 1.000 24.65296 63 SER A C 1
ATOM 989 O O . SER A 1 63 ? -14.03100 31.29900 -8.89500 1.000 27.03219 63 SER A O 1
ATOM 997 N N . GLY A 1 64 ? -15.18100 30.77600 -7.03300 1.000 23.91603 64 GLY A N 1
ATOM 998 C CA . GLY A 1 64 ? -16.18400 29.97400 -7.69600 1.000 25.07143 64 GLY A CA 1
ATOM 999 C C . GLY A 1 64 ? -15.74100 28.58100 -8.08800 1.000 26.49002 64 GLY A C 1
ATOM 1000 O O . GLY A 1 64 ? -16.51100 27.86900 -8.74800 1.000 28.97716 64 GLY A O 1
ATOM 1004 N N . VAL A 1 65 ? -14.52100 28.18500 -7.75100 1.000 25.20039 65 VAL A N 1
ATOM 1005 C CA . VAL A 1 65 ? -13.99700 26.86500 -8.08200 1.000 26.13734 65 VAL A CA 1
ATOM 1006 C C . VAL A 1 65 ? -13.78800 26.11700 -6.77600 1.000 26.21630 65 VAL A C 1
ATOM 1007 O O . VAL A 1 65 ? -12.93700 26.49100 -5.95900 1.000 26.97165 65 VAL A O 1
ATOM 1020 N N . THR A 1 66 ? -14.55600 25.04000 -6.59800 1.000 27.45592 66 THR A N 1
ATOM 1021 C CA . THR A 1 66 ? -14.53800 24.20500 -5.40800 1.000 30.78264 66 THR A CA 1
ATOM 1022 C C . THR A 1 66 ? -14.61000 22.73800 -5.83700 1.000 31.56168 66 THR A C 1
ATOM 1023 O O . THR A 1 66 ? -14.77200 22.42800 -7.01900 1.000 32.72498 66 THR A O 1
ATOM 1034 N N . THR A 1 67 ? -14.48800 21.82500 -4.86500 1.000 30.77211 67 THR A N 1
ATOM 1035 C CA . THR A 1 67 ? -14.62300 20.39200 -5.09800 1.000 33.75668 67 THR A CA 1
ATOM 1036 C C . THR A 1 67 ? -16.03400 19.94200 -4.72200 1.000 33.95670 67 THR A C 1
ATOM 1037 O O . THR A 1 67 ? -16.82700 20.70200 -4.16400 1.000 33.71983 67 THR A O 1
ATOM 1048 N N . ALA A 1 68 ? -16.32800 18.66500 -4.99200 1.000 35.67007 68 ALA A N 1
ATOM 1049 C CA . ALA A 1 68 ? -17.71500 18.20200 -5.01300 1.000 38.03614 68 ALA A CA 1
ATOM 1050 C C . ALA A 1 68 ? -18.37900 18.28400 -3.64300 1.000 39.47315 68 ALA A C 1
ATOM 1051 O O . ALA A 1 68 ? -19.59400 18.50000 -3.55200 1.000 41.09703 68 ALA A O 1
ATOM 1058 N N . ASN A 1 69 ? -17.62000 18.07700 -2.56800 1.000 37.47555 69 ASN A N 1
ATOM 1059 C CA . ASN A 1 69 ? -18.17400 18.05900 -1.22100 1.000 36.42542 69 ASN A CA 1
ATOM 1060 C C . ASN A 1 69 ? -17.70700 19.24200 -0.38900 1.000 35.45162 69 ASN A C 1
ATOM 1061 O O . ASN A 1 69 ? -17.88800 19.24500 0.83200 1.000 36.42542 69 ASN A O 1
ATOM 1072 N N . THR A 1 70 ? -17.12900 20.24700 -1.03000 1.000 33.41453 70 THR A N 1
ATOM 1073 C CA . THR A 1 70 ? -16.60300 21.42800 -0.35800 1.000 33.35663 70 THR A CA 1
ATOM 1074 C C . THR A 1 70 ? -17.34800 22.65800 -0.85700 1.000 34.28832 70 THR A C 1
ATOM 1075 O O . THR A 1 70 ? -17.38000 22.92500 -2.06300 1.000 36.77283 70 THR A O 1
ATOM 1086 N N . HIS A 1 71 ? -17.91600 23.41600 0.08200 1.000 31.59853 71 HIS A N 1
ATOM 1087 C CA . HIS A 1 71 ? -18.78100 24.53200 -0.27500 1.000 31.95909 71 HIS A CA 1
ATOM 1088 C C . HIS A 1 71 ? -17.99900 25.75400 -0.74300 1.000 29.79568 71 HIS A C 1
ATOM 1089 O O . HIS A 1 71 ? -18.37600 26.39600 -1.72500 1.000 33.34874 71 HIS A O 1
ATOM 1103 N N . TYR A 1 72 ? -16.92700 26.10400 -0.05600 1.000 26.95060 72 TYR A N 1
ATOM 1104 C CA . TYR A 1 72 ? -16.24500 27.36300 -0.30000 1.000 25.28198 72 TYR A CA 1
ATOM 1105 C C . TYR A 1 72 ? -14.90400 27.09800 -0.96000 1.000 22.85800 72 TYR A C 1
ATOM 1106 O O . TYR A 1 72 ? -14.42100 25.96100 -0.98600 1.000 24.66348 72 TYR A O 1
ATOM 1124 N N . SER A 1 73 ? -14.26100 28.17800 -1.42200 1.000 23.00013 73 SER A N 1
ATOM 1125 C CA . SER A 1 73 ? -12.92200 28.07500 -1.98300 1.000 20.53141 73 SER A CA 1
ATOM 1126 C C . SER A 1 73 ? -11.89000 27.87900 -0.87700 1.000 20.19979 73 SER A C 1
ATOM 1127 O O . SER A 1 73 ? -12.10300 28.24400 0.28500 1.000 19.64183 73 SER A O 1
ATOM 1135 N N . ARG A 1 74 ? -10.74300 27.29800 -1.26000 1.000 18.64000 74 ARG A N 1
ATOM 1136 C CA . ARG A 1 74 ? -9.72000 26.98300 -0.27500 1.000 19.56000 74 ARG A CA 1
ATOM 1137 C C . ARG A 1 74 ? -8.31800 27.05200 -0.86900 1.000 14.79000 74 ARG A C 1
ATOM 1138 O O . ARG A 1 74 ? -8.11100 26.86800 -2.05700 1.000 18.39000 74 ARG A O 1
ATOM 1146 N N . SER A 1 75 ? -7.36400 27.33100 0.02700 1.000 16.51777 75 SER A N 1
ATOM 1147 C CA . SER A 1 75 ? -5.94500 27.04600 -0.20000 1.000 16.62831 75 SER A CA 1
ATOM 1148 C C . SER A 1 75 ? -5.54800 26.23800 1.02900 1.000 16.58620 75 SER A C 1
ATOM 1149 O O . SER A 1 75 ? -5.27100 26.81700 2.08200 1.000 16.79938 75 SER A O 1
ATOM 1157 N N . GLU A 1 76 ? -5.56100 24.90700 0.91800 1.000 17.92847 76 GLU A N 1
ATOM 1158 C CA . GLU A 1 76 ? -5.59200 24.08800 2.11300 1.000 18.43642 76 GLU A CA 1
ATOM 1159 C C . GLU A 1 76 ? -4.88900 22.76400 1.86900 1.000 17.79424 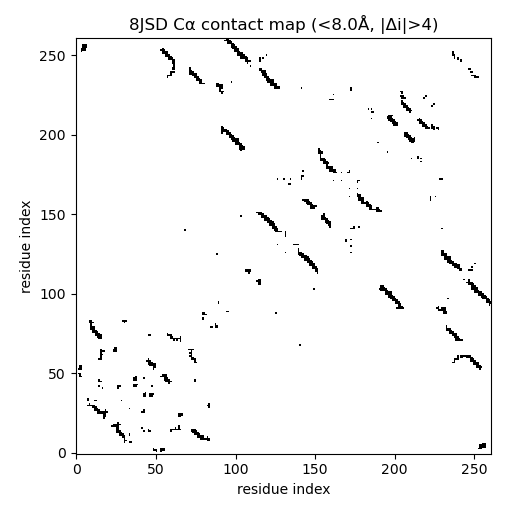76 GLU A C 1
ATOM 1160 O O . GLU A 1 76 ? -4.98200 22.19000 0.77800 1.000 18.50222 76 GLU A O 1
ATOM 1172 N N . LEU A 1 77 ? -4.22500 22.27600 2.91300 1.000 17.46525 77 LEU A N 1
ATOM 1173 C CA . LEU A 1 77 ? -3.51000 21.00300 2.87500 1.000 17.60474 77 LEU A CA 1
ATOM 1174 C C . LEU A 1 77 ? -4.40300 19.86600 3.34500 1.000 17.23101 77 LEU A C 1
ATOM 1175 O O . LEU A 1 77 ? -5.17300 20.00900 4.29600 1.000 17.89425 77 LEU A O 1
ATOM 1191 N N . ARG A 1 78 ? -4.23900 18.71400 2.70700 1.000 18.17850 78 ARG A N 1
ATOM 1192 C CA . ARG A 1 78 ? -4.89400 17.47000 3.09200 1.000 19.10755 78 ARG A CA 1
ATOM 1193 C C . ARG A 1 78 ? -3.82200 16.44700 3.44400 1.000 19.74447 78 ARG A C 1
ATOM 1194 O O . ARG A 1 78 ? -2.93700 16.17600 2.62700 1.000 21.15517 78 ARG A O 1
ATOM 1215 N N . GLU A 1 79 ? -3.92000 15.87300 4.64000 1.000 19.42075 79 GLU A N 1
ATOM 1216 C CA . GLU A 1 79 ? -2.91600 14.92800 5.11600 1.000 20.07083 79 GLU A CA 1
ATOM 1217 C C . GLU A 1 79 ? -2.96100 13.62000 4.35200 1.000 22.26320 79 GLU A C 1
ATOM 1218 O O . GLU A 1 79 ? -4.02800 13.03300 4.16400 1.000 22.87380 79 GLU A O 1
ATOM 1230 N N . THR A 1 80 ? -1.77200 13.15100 3.98000 1.000 23.91603 80 THR A N 1
ATOM 1231 C CA . THR A 1 80 ? -1.53300 11.80700 3.46500 1.000 26.23999 80 THR A CA 1
ATOM 1232 C C . THR A 1 80 ? -0.53700 11.11900 4.40200 1.000 24.64243 80 THR A C 1
ATOM 1233 O O . THR A 1 80 ? 0.68000 11.32100 4.28200 1.000 25.70308 80 THR A O 1
ATOM 1244 N N . MET A 1 81 ? -1.04500 10.30400 5.32400 1.000 27.17694 81 MET A N 1
ATOM 1245 C CA . MET A 1 81 ? -0.17100 9.65900 6.30200 1.000 28.75608 81 MET A CA 1
ATOM 1246 C C . MET A 1 81 ? 0.82600 8.71400 5.64500 1.000 30.88791 81 MET A C 1
ATOM 1247 O O . MET A 1 81 ? 1.89800 8.47500 6.21500 1.000 31.58537 81 MET A O 1
ATOM 1261 N N . GLU A 1 82 ? 0.50900 8.18900 4.46100 1.000 31.10110 82 GLU A N 1
ATOM 1262 C CA . GLU A 1 82 ? 1.46600 7.49400 3.61000 1.000 34.85944 82 GLU A CA 1
ATOM 1263 C C . GLU A 1 82 ? 1.79100 8.37700 2.41000 1.000 32.84868 82 GLU A C 1
ATOM 1264 O O . GLU A 1 82 ? 0.89200 8.78500 1.66700 1.000 32.41968 82 GLU A O 1
ATOM 1276 N N . THR A 1 83 ? 3.06900 8.70300 2.24400 1.000 32.04332 83 THR A N 1
ATOM 1277 C CA . THR A 1 83 ? 3.48900 9.55400 1.14100 1.000 31.91435 83 THR A CA 1
ATOM 1278 C C . THR A 1 83 ? 2.98800 8.98800 -0.17500 1.000 35.11737 83 THR A C 1
ATOM 1279 O O . THR A 1 83 ? 3.22800 7.81600 -0.49500 1.000 36.66492 83 THR A O 1
ATOM 1290 N N . GLY A 1 84 ? 2.24700 9.79700 -0.91000 1.000 37.29658 84 GLY A N 1
ATOM 1291 C CA . GLY A 1 84 ? 1.84300 9.45900 -2.25100 1.000 39.72845 84 GLY A CA 1
ATOM 1292 C C . GLY A 1 84 ? 0.44700 8.89800 -2.39600 1.000 42.89988 84 GLY A C 1
ATOM 1293 O O . GLY A 1 84 ? 0.00500 8.70000 -3.53400 1.000 44.54218 84 GLY A O 1
ATOM 1297 N N . SER A 1 85 ? -0.26000 8.62500 -1.30100 1.000 45.00013 85 SER A N 1
ATOM 1298 C CA . SER A 1 85 ? -1.56900 7.99400 -1.38300 1.000 47.50043 85 SER A CA 1
ATOM 1299 C C . SER A 1 85 ? -2.60800 8.76000 -0.57300 1.000 46.56085 85 SER A C 1
ATOM 1300 O O . SER A 1 85 ? -2.31100 9.35600 0.46800 1.000 46.88720 85 SER A O 1
ATOM 1308 N N . ASN A 1 86 ? -3.84000 8.73400 -1.07700 1.000 45.40544 86 ASN A N 1
ATOM 1309 C CA . ASN A 1 86 ? -4.96800 9.35700 -0.41100 1.000 45.64758 86 ASN A CA 1
ATOM 1310 C C . ASN A 1 86 ? -5.88500 8.35600 0.26900 1.000 42.10505 86 ASN A C 1
ATOM 1311 O O . ASN A 1 86 ? -6.77700 8.76700 1.01100 1.000 41.89186 86 ASN A O 1
ATOM 1322 N N . LYS A 1 87 ? -5.71800 7.06400 0.01800 1.000 40.55749 87 LYS A N 1
ATOM 1323 C CA . LYS A 1 87 ? -6.66400 6.08900 0.53600 1.000 40.71278 87 LYS A CA 1
ATOM 1324 C C . LYS A 1 87 ? -6.19200 5.40200 1.81200 1.000 37.04918 87 LYS A C 1
ATOM 1325 O O . LYS A 1 87 ? -6.90800 4.54000 2.32600 1.000 38.39408 87 LYS A O 1
ATOM 1344 N N . VAL A 1 88 ? -5.02000 5.75100 2.33400 1.000 34.73048 88 VAL A N 1
ATOM 1345 C CA . VAL A 1 88 ? -4.55300 5.25600 3.62400 1.000 31.60905 88 VAL A CA 1
ATOM 1346 C C . VAL A 1 88 ? -4.80300 6.34600 4.65600 1.000 27.23221 88 VAL A C 1
ATOM 1347 O O . VAL A 1 88 ? -4.16700 7.40200 4.62500 1.000 27.39802 88 VAL A O 1
ATOM 1360 N N . ASN A 1 89 ? -5.71100 6.07600 5.59200 1.000 24.71612 89 ASN A N 1
ATOM 1361 C CA . ASN A 1 89 ? -6.18400 7.05400 6.55900 1.000 23.43439 89 ASN A CA 1
ATOM 1362 C C . ASN A 1 89 ? -6.37100 6.34400 7.89400 1.000 23.63178 89 ASN A C 1
ATOM 1363 O O . ASN A 1 89 ? -6.18500 5.13000 7.99300 1.000 25.17933 89 ASN A O 1
ATOM 1374 N N . TRP A 1 90 ? -6.71800 7.10100 8.93900 1.000 21.09990 90 TRP A N 1
ATOM 1375 C CA . TRP A 1 90 ? -6.60600 6.62100 10.31100 1.000 19.56287 90 TRP A CA 1
ATOM 1376 C C . TRP A 1 90 ? -7.91000 6.71900 11.09500 1.000 19.30758 90 TRP A C 1
ATOM 1377 O O . TRP A 1 90 ? -8.66200 7.69000 10.96600 1.000 19.92344 90 TRP A O 1
ATOM 1398 N N . THR A 1 91 ? -8.16800 5.70300 11.92100 1.000 21.08674 91 THR A N 1
ATOM 1399 C CA . THR A 1 91 ? -9.31300 5.72500 12.80700 1.000 20.66037 91 THR A CA 1
ATOM 1400 C C . THR A 1 91 ? -8.95800 6.47000 14.08500 1.000 20.51035 91 THR A C 1
ATOM 1401 O O . THR A 1 91 ? -7.79000 6.66800 14.42100 1.000 20.92356 91 THR A O 1
ATOM 1412 N N . PHE A 1 92 ? -9.99000 6.87400 14.81700 1.000 20.66564 92 PHE A N 1
ATOM 1413 C CA . PHE A 1 92 ? -9.73800 7.47900 16.11500 1.000 19.79448 92 PHE A CA 1
ATOM 1414 C C . PHE A 1 92 ? -8.98900 6.52200 17.04300 1.000 20.94198 92 PHE A C 1
ATOM 1415 O O . PHE A 1 92 ? -8.13900 6.95800 17.82900 1.000 22.14476 92 PHE A O 1
ATOM 1432 N N . ALA A 1 93 ? -9.26700 5.21300 16.96200 1.000 20.76302 93 ALA A N 1
ATOM 1433 C CA . ALA A 1 93 ? -8.56200 4.27100 17.82800 1.000 22.28688 93 ALA A CA 1
ATOM 1434 C C . ALA A 1 93 ? -7.07100 4.22100 17.50400 1.000 24.31607 93 ALA A C 1
ATOM 1435 O O . ALA A 1 93 ? -6.24300 4.08000 18.40700 1.000 25.70571 93 ALA A O 1
ATOM 1442 N N . LYS A 1 94 ? -6.70500 4.31400 16.22500 1.000 22.69219 94 LYS A N 1
ATOM 1443 C CA . LYS A 1 94 ? -5.29300 4.42800 15.88000 1.000 24.92404 94 LYS A CA 1
ATOM 1444 C C . LYS A 1 94 ? -4.72900 5.74500 16.39200 1.000 23.02908 94 LYS A C 1
ATOM 1445 O O . LYS A 1 94 ? -3.61500 5.79200 16.93700 1.000 25.44516 94 LYS A O 1
ATOM 1464 N N . GLY A 1 95 ? -5.47400 6.81800 16.19700 1.000 21.54995 95 GLY A N 1
ATOM 1465 C CA . GLY A 1 95 ? -5.14600 8.10700 16.75500 1.000 22.18424 95 GLY A CA 1
ATOM 1466 C C . GLY A 1 95 ? -4.25000 8.93000 15.85000 1.000 20.60247 95 GLY A C 1
ATOM 1467 O O . GLY A 1 95 ? -3.75800 8.48800 14.81100 1.000 22.40269 95 GLY A O 1
ATOM 1471 N N . GLY A 1 96 ? -4.05200 10.16700 16.27100 1.000 20.44982 96 GLY A N 1
ATOM 1472 C CA . GLY A 1 96 ? -3.20900 11.09600 15.54700 1.000 21.57364 96 GLY A CA 1
ATOM 1473 C C . GLY A 1 96 ? -3.01800 12.36100 16.34900 1.000 20.33139 96 GLY A C 1
ATOM 1474 O O . GLY A 1 96 ? -3.83900 12.71400 17.20200 1.000 21.00252 96 GLY A O 1
ATOM 1478 N N . LYS A 1 97 ? -1.92700 13.05300 16.05000 1.000 19.83922 97 LYS A N 1
ATOM 1479 C CA . LYS A 1 97 ? -1.66900 14.34300 16.68500 1.000 20.48930 97 LYS A CA 1
ATOM 1480 C C . LYS A 1 97 ? -1.19600 15.32200 15.62700 1.000 19.43128 97 LYS A C 1
ATOM 1481 O O . LYS A 1 97 ? -0.33300 14.98400 14.81600 1.000 20.79723 97 LYS A O 1
ATOM 1500 N N . MET A 1 98 ? -1.73800 16.54400 15.64900 1.000 18.58118 98 MET A N 1
ATOM 1501 C 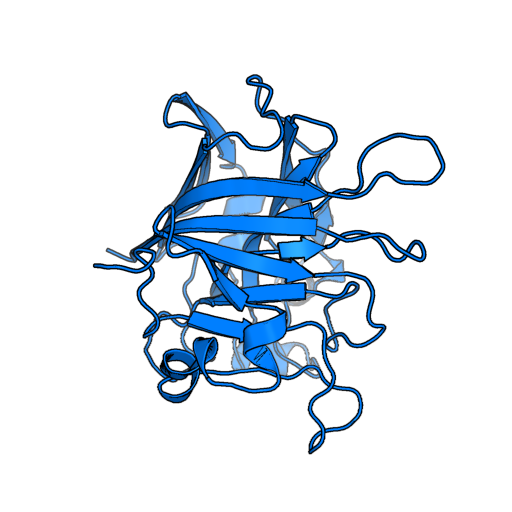CA . MET A 1 98 ? -1.29900 17.60300 14.75500 1.000 18.57065 98 MET A CA 1
ATOM 1502 C C . MET A 1 98 ? -0.93500 18.83200 15.57600 1.000 18.04427 98 MET A C 1
ATOM 1503 O O . MET A 1 98 ? -1.71800 19.27600 16.41500 1.000 19.84712 98 MET A O 1
ATOM 1517 N N . ARG A 1 99 ? 0.25200 19.37800 15.32900 1.000 18.73383 99 ARG A N 1
ATOM 1518 C CA . ARG A 1 99 ? 0.70300 20.61400 15.95400 1.000 19.53655 99 ARG A CA 1
ATOM 1519 C C . ARG A 1 99 ? 0.98700 21.64500 14.87300 1.000 19.04176 99 ARG A C 1
ATOM 1520 O O . ARG A 1 99 ? 1.72700 21.36300 13.92400 1.000 20.65511 99 ARG A O 1
ATOM 1541 N N . GLY A 1 100 ? 0.42800 22.84000 15.02900 1.000 18.70224 100 GLY A N 1
ATOM 1542 C CA . GLY A 1 100 ? 0.71900 23.90500 14.10000 1.000 18.80225 100 GLY A CA 1
ATOM 1543 C C . GLY A 1 100 ? 0.92200 25.23500 14.78300 1.000 18.16007 100 GLY A C 1
ATOM 1544 O O . GLY A 1 100 ? 0.27200 25.53000 15.79500 1.000 19.27600 100 GLY A O 1
ATOM 1548 N N . THR A 1 101 ? 1.82100 26.04500 14.22400 1.000 17.47841 101 THR A N 1
ATOM 1549 C CA . THR A 1 101 ? 1.98500 27.44200 14.61000 1.000 17.08363 101 THR A CA 1
ATOM 1550 C C . THR A 1 101 ? 1.49100 28.30100 13.45600 1.000 17.02046 101 THR A C 1
ATOM 1551 O O . THR A 1 101 ? 2.00500 28.20400 12.33300 1.000 17.64948 101 THR A O 1
ATOM 1562 N N . TYR A 1 102 ? 0.49200 29.12900 13.74000 1.000 16.88097 102 TYR A N 1
ATOM 1563 C CA . TYR A 1 102 ? -0.21800 29.90900 12.74700 1.000 17.30734 102 TYR A CA 1
ATOM 1564 C C . TYR A 1 102 ? -0.16400 31.39500 13.07800 1.000 17.98637 102 TYR A C 1
ATOM 1565 O O . TYR A 1 102 ? 0.12400 31.79600 14.20500 1.000 19.12071 102 TYR A O 1
ATOM 1583 N N . ALA A 1 103 ? -0.51600 32.20600 12.08400 1.000 17.60474 103 ALA A N 1
ATOM 1584 C CA . ALA A 1 103 ? -0.98300 33.56700 12.32800 1.000 17.00993 103 ALA A CA 1
ATOM 1585 C C . ALA A 1 103 ? -2.02400 33.89800 11.27800 1.000 17.43367 103 ALA A C 1
ATOM 1586 O O . ALA A 1 103 ? -1.92500 33.44500 10.13500 1.000 19.14440 103 ALA A O 1
ATOM 1593 N N . ILE A 1 104 ? -3.02400 34.68900 11.65400 1.000 18.36273 104 ILE A N 1
ATOM 1594 C CA . ILE A 1 104 ? -3.97400 35.20300 10.67700 1.000 19.01807 104 ILE A CA 1
ATOM 1595 C C . ILE A 1 104 ? -3.36100 36.49900 10.16300 1.000 19.76026 104 ILE A C 1
ATOM 1596 O O . ILE A 1 104 ? -3.39000 37.52900 10.84000 1.000 20.21032 104 ILE A O 1
ATOM 1612 N N . ASP A 1 105 ? -2.76500 36.43100 8.97600 1.000 19.46286 105 ASP A N 1
ATOM 1613 C CA . ASP A 1 105 ? -1.94800 37.53400 8.48500 1.000 20.38139 105 ASP A CA 1
ATOM 1614 C C . ASP A 1 105 ? -2.79300 38.68600 7.96300 1.000 20.38665 105 ASP A C 1
ATOM 1615 O O . ASP A 1 105 ? -2.38900 39.84900 8.07900 1.000 21.74734 105 ASP A O 1
ATOM 1624 N N . ASP A 1 106 ? -3.94100 38.39700 7.37500 1.000 19.37601 106 ASP A N 1
ATOM 1625 C CA . ASP A 1 106 ? -4.83600 39.43300 6.88700 1.000 19.55498 106 ASP A CA 1
ATOM 1626 C C . ASP A 1 106 ? -6.16800 38.77600 6.58500 1.000 18.70751 106 ASP A C 1
ATOM 1627 O O . ASP A 1 106 ? -6.22300 37.59600 6.25100 1.000 19.87870 106 ASP A O 1
ATOM 1636 N N . ILE A 1 107 ? -7.23700 39.54900 6.71100 1.000 18.99965 107 ILE A N 1
ATOM 1637 C CA . ILE A 1 107 ? -8.57000 39.02500 6.46600 1.000 18.47853 107 ILE A CA 1
ATOM 1638 C C . ILE A 1 107 ? -9.48800 40.20000 6.18700 1.000 19.04965 107 ILE A C 1
ATOM 1639 O O . ILE A 1 107 ? -9.28800 41.30000 6.70300 1.000 19.98134 107 ILE A O 1
ATOM 1655 N N . SER A 1 108 ? -10.48600 39.96000 5.35100 1.000 17.61001 108 SER A N 1
ATOM 1656 C CA . SER A 1 108 ? -11.45800 40.96800 4.99700 1.000 17.02309 108 SER A CA 1
ATOM 1657 C C . SER A 1 108 ? -12.53800 41.11800 6.06500 1.000 17.96531 108 SER A C 1
ATOM 1658 O O . SER A 1 108 ? -12.70000 40.29800 6.96800 1.000 18.93648 108 SER A O 1
ATOM 1666 N N . LYS A 1 109 ? -13.29600 42.19700 5.91900 1.000 19.04965 109 LYS A N 1
ATOM 1667 C CA . LYS A 1 109 ? -14.53700 42.38500 6.63600 1.000 18.48906 109 LYS A CA 1
ATOM 1668 C C . LYS A 1 109 ? -15.72900 42.10200 5.73200 1.000 19.96292 109 LYS A C 1
ATOM 1669 O O . LYS A 1 109 ? -15.68600 42.30600 4.51700 1.000 22.60534 109 LYS A O 1
ATOM 1688 N N . GLU A 1 110 ? -16.79500 41.63200 6.35000 1.000 20.46824 110 GLU A N 1
ATOM 1689 C CA . GLU A 1 110 ? -18.07100 41.47200 5.68700 1.000 21.83420 110 GLU A CA 1
ATOM 1690 C C . GLU A 1 110 ? -18.78000 42.82000 5.63900 1.000 24.63453 110 GLU A C 1
ATOM 1691 O O . GLU A 1 110 ? -18.32600 43.80700 6.21800 1.000 25.21881 110 GLU A O 1
ATOM 1703 N N . PRO A 1 111 ? -19.90100 42.90600 4.92900 1.000 26.84532 111 PRO A N 1
ATOM 1704 C CA . PRO A 1 111 ? -20.55300 44.22000 4.77500 1.000 28.78766 111 PRO A CA 1
ATOM 1705 C C . PRO A 1 111 ? -21.02600 44.83700 6.08200 1.000 29.95359 111 PRO A C 1
ATOM 1706 O O . PRO A 1 111 ? -21.13800 46.07000 6.16200 1.000 33.50139 111 PRO A O 1
ATOM 1717 N N . ASP A 1 112 ? -21.30900 44.03400 7.10900 1.000 28.94558 112 ASP A N 1
ATOM 1718 C CA . ASP A 1 112 ? -21.70600 44.55800 8.41300 1.000 29.13770 112 ASP A CA 1
ATOM 1719 C C . ASP A 1 112 ? -20.52000 45.05700 9.23900 1.000 27.97441 112 ASP A C 1
ATOM 1720 O O . ASP A 1 112 ? -20.71600 45.51100 10.37200 1.000 30.37733 112 ASP A O 1
ATOM 1729 N N . GLY A 1 113 ? -19.30300 45.00400 8.70300 1.000 25.41621 113 GLY A N 1
ATOM 1730 C CA . GLY A 1 113 ? -18.14100 45.48000 9.41400 1.000 24.01604 113 GLY A CA 1
ATOM 1731 C C . GLY A 1 113 ? -17.44100 44.46100 10.29400 1.000 22.81063 113 GLY A C 1
ATOM 1732 O O . GLY A 1 113 ? -16.38000 44.77300 10.85500 1.000 23.48966 113 GLY A O 1
ATOM 1736 N N . LYS A 1 114 ? -17.99600 43.27400 10.46500 1.000 21.55785 114 LYS A N 1
ATOM 1737 C CA . LYS A 1 114 ? -17.32300 42.23500 11.22500 1.000 20.42350 114 LYS A CA 1
ATOM 1738 C C . LYS A 1 114 ? -16.40800 41.44500 10.29900 1.000 20.31823 114 LYS A C 1
ATOM 1739 O O . LYS A 1 114 ? -16.66900 41.33100 9.10100 1.000 20.83671 114 LYS A O 1
ATOM 1758 N N . TYR A 1 115 ? -15.33100 40.89500 10.85700 1.000 19.62077 115 TYR A N 1
ATOM 1759 C CA . TYR A 1 115 ? -14.38800 40.16500 10.01800 1.000 19.94976 115 TYR A CA 1
ATOM 1760 C C . TYR A 1 115 ? -14.99800 38.89700 9.43300 1.000 19.44970 115 TYR A C 1
ATOM 1761 O O . TYR A 1 115 ? -15.79700 38.19800 10.07500 1.000 21.00778 115 TYR A O 1
ATOM 1779 N N . SER A 1 116 ? -14.57200 38.57500 8.21600 1.000 18.70751 116 SER A N 1
ATOM 1780 C CA . SER A 1 116 ? -14.86900 37.27400 7.62700 1.000 19.58130 116 SER A CA 1
ATOM 1781 C C . SER A 1 116 ? -14.21400 36.16400 8.44700 1.000 19.46549 116 SER A C 1
ATOM 1782 O O . SER A 1 116 ? -13.23500 36.38200 9.16000 1.000 19.58919 116 SER A O 1
ATOM 1790 N N . ARG A 1 117 ? -14.75300 34.94500 8.30700 1.000 19.11545 117 ARG A N 1
ATOM 1791 C CA . ARG A 1 117 ? -14.33500 33.78300 9.08600 1.000 18.46537 117 ARG A CA 1
ATOM 1792 C C . ARG A 1 117 ? -13.49600 32.84400 8.23200 1.000 17.60474 117 ARG A C 1
ATOM 1793 O O . ARG A 1 117 ? -13.68800 32.75100 7.02200 1.000 18.40747 117 ARG A O 1
ATOM 1814 N N . VAL A 1 118 ? -12.57400 32.12800 8.87300 1.000 17.48368 118 VAL A N 1
ATOM 1815 C CA . VAL A 1 118 ? -11.70400 31.19000 8.17000 1.000 16.95730 118 VAL A CA 1
ATOM 1816 C C . VAL A 1 118 ? -11.50300 29.93400 9.01200 1.000 17.06784 118 VAL A C 1
ATOM 1817 O O . VAL A 1 118 ? -11.32900 30.01100 10.22800 1.000 19.57603 118 VAL A O 1
ATOM 1830 N N . ILE A 1 119 ? -11.53400 28.77300 8.35300 1.000 17.10995 119 ILE A N 1
ATOM 1831 C CA . ILE A 1 119 ? -11.21500 27.49600 8.98500 1.000 17.35471 119 ILE A CA 1
ATOM 1832 C C . ILE A 1 119 ? -9.74600 27.19300 8.70300 1.000 16.50461 119 ILE A C 1
ATOM 1833 O O . ILE A 1 119 ? -9.31600 27.21000 7.54700 1.000 18.02058 119 ILE A O 1
ATOM 1849 N N . ILE A 1 120 ? -8.98800 26.91100 9.76200 1.000 17.00993 120 ILE A N 1
ATOM 1850 C CA . ILE A 1 120 ? -7.53300 26.76800 9.68600 1.000 17.12311 120 ILE A CA 1
ATOM 1851 C C . ILE A 1 120 ? -7.05900 25.36600 10.01700 1.000 17.38630 120 ILE A C 1
ATOM 1852 O O . ILE A 1 120 ? -5.89500 25.04500 9.73800 1.000 17.58106 120 ILE A O 1
ATOM 1868 N N . ALA A 1 121 ? -7.91800 24.52000 10.58400 1.000 17.44946 121 ALA A N 1
ATOM 1869 C CA . ALA A 1 121 ? -7.58900 23.12500 10.85400 1.000 17.24154 121 ALA A CA 1
ATOM 1870 C C . ALA A 1 121 ? -8.87000 22.31900 10.81200 1.000 16.54672 121 ALA A C 1
ATOM 1871 O O . ALA A 1 121 ? -9.92900 22.80300 11.23900 1.000 18.33378 121 ALA A O 1
ATOM 1878 N N . GLN A 1 122 ? -8.76900 21.07600 10.32400 1.000 16.83623 122 GLN A N 1
ATOM 1879 C CA . GLN A 1 122 ? -9.90600 20.16100 10.34900 1.000 16.96519 122 GLN A CA 1
ATOM 1880 C C . GLN A 1 122 ? -9.42500 18.74300 10.60000 1.000 17.29944 122 GLN A C 1
ATOM 1881 O O . GLN A 1 122 ? -8.26100 18.41100 10.41200 1.000 18.26272 122 GLN A O 1
ATOM 1895 N N . ILE A 1 123 ? -10.37100 17.91600 11.02500 1.000 18.79173 123 ILE A N 1
ATOM 1896 C CA . ILE A 1 123 ? -10.29900 16.46400 10.85200 1.000 19.30231 123 ILE A CA 1
ATOM 1897 C C . ILE A 1 123 ? -11.48900 16.11100 9.98200 1.000 19.52866 123 ILE A C 1
ATOM 1898 O O . ILE A 1 123 ? -12.63600 16.43100 10.33400 1.000 20.63142 123 ILE A O 1
ATOM 1914 N N . HIS A 1 124 ? -11.22200 15.47100 8.85200 1.000 20.11031 124 HIS A N 1
ATOM 1915 C CA . HIS A 1 124 ? -12.23300 15.06900 7.88300 1.000 21.76050 124 HIS A CA 1
ATOM 1916 C C . HIS A 1 124 ? -12.38300 13.55000 7.92300 1.000 20.62353 124 HIS A C 1
ATOM 1917 O O . HIS A 1 124 ? -11.39700 12.82500 7.83300 1.000 21.49731 124 HIS A O 1
ATOM 1931 N N . GLY A 1 125 ? -13.61800 13.07700 8.07100 1.000 20.18663 125 GLY A N 1
ATOM 1932 C CA . GLY A 1 125 ? -13.88000 11.65900 7.92300 1.000 20.99462 125 GLY A CA 1
ATOM 1933 C C . GLY A 1 125 ? -13.83600 11.21100 6.47500 1.000 22.11581 125 GLY A C 1
ATOM 1934 O O . GLY A 1 125 ? -13.97400 11.99500 5.53100 1.000 23.72653 125 GLY A O 1
ATOM 1938 N N . VAL A 1 126 ? -13.64100 9.91000 6.30400 1.000 21.77103 126 VAL A N 1
ATOM 1939 C CA . VAL A 1 126 ? -13.58100 9.30000 4.98600 1.000 23.48176 126 VAL A CA 1
ATOM 1940 C C . VAL A 1 126 ? -14.06000 7.86400 5.13900 1.000 22.39742 126 VAL A C 1
ATOM 1941 O O . VAL A 1 126 ? -13.71600 7.18500 6.11500 1.000 24.13447 126 VAL A O 1
ATOM 1954 N N . LEU A 1 127 ? -14.92800 7.44900 4.22900 1.000 23.67126 127 LEU A N 1
ATOM 1955 C CA . LEU A 1 127 ? -15.42000 6.08100 4.21100 1.000 23.93971 127 LEU A CA 1
ATOM 1956 C C . LEU A 1 127 ? -14.38700 5.17100 3.57300 1.000 24.60295 127 LEU A C 1
ATOM 1957 O O . LEU A 1 127 ? -13.69100 5.55900 2.63000 1.000 26.00575 127 LEU A O 1
ATOM 1973 N N . THR A 1 128 ? -14.30700 3.93700 4.06100 1.000 23.99498 128 THR A N 1
ATOM 1974 C CA . THR A 1 128 ? -13.56600 2.96300 3.27900 1.000 24.12658 128 THR A CA 1
ATOM 1975 C C . THR A 1 128 ? -14.38300 2.58100 2.04500 1.000 25.69519 128 THR A C 1
ATOM 1976 O O . THR A 1 128 ? -15.59200 2.80600 1.97600 1.000 26.05839 128 THR A O 1
ATOM 1987 N N . ASP A 1 129 ? -13.71800 1.96600 1.06700 1.000 28.27971 129 ASP A N 1
ATOM 1988 C CA . ASP A 1 129 ? -14.44500 1.50100 -0.11100 1.000 29.87990 129 ASP A CA 1
ATOM 1989 C C . ASP A 1 129 ? -15.53400 0.49100 0.27400 1.000 28.54290 129 ASP A C 1
ATOM 1990 O O . ASP A 1 129 ? -16.63100 0.49300 -0.30000 1.000 29.30088 129 ASP A O 1
ATOM 1999 N N . GLU A 1 130 ? -15.25500 -0.37800 1.24700 1.000 28.92189 130 GLU A N 1
ATOM 2000 C CA . GLU A 1 130 ? -16.26200 -1.34600 1.67600 1.000 29.45353 130 GLU A CA 1
ATOM 2001 C C . GLU A 1 130 ? -17.49500 -0.65100 2.24600 1.000 26.77689 130 GLU A C 1
ATOM 2002 O O . GLU A 1 130 ? -18.63200 -1.06100 1.97500 1.000 26.92165 130 GLU A O 1
ATOM 2014 N N . GLN A 1 131 ? -17.29200 0.40100 3.04600 1.000 25.25566 131 GLN A N 1
ATOM 2015 C CA . GLN A 1 131 ? -18.42100 1.14900 3.59900 1.000 26.81637 131 GLN A CA 1
ATOM 2016 C C . GLN A 1 131 ? -19.16900 1.91200 2.51000 1.000 28.55079 131 GLN A C 1
ATOM 2017 O O . GLN A 1 131 ? -20.40300 1.91300 2.47800 1.000 28.65870 131 GLN A O 1
ATOM 2031 N N . ARG A 1 132 ? -18.43100 2.59100 1.62800 1.000 28.76661 132 ARG A N 1
ATOM 2032 C CA . ARG A 1 132 ? -19.04400 3.28600 0.50500 1.000 29.71672 132 ARG A CA 1
ATOM 2033 C C . ARG A 1 132 ? -19.94600 2.35400 -0.28700 1.000 30.91686 132 ARG A C 1
ATOM 2034 O O . ARG A 1 132 ? -21.08500 2.69600 -0.62300 1.000 32.68023 132 ARG A O 1
ATOM 2055 N N . ASP A 1 133 ? -19.44700 1.16200 -0.59200 1.000 30.54314 133 ASP A N 1
ATOM 2056 C CA . ASP A 1 133 ? -20.22000 0.23600 -1.40900 1.000 32.73287 133 ASP A CA 1
ATOM 2057 C C . ASP A 1 133 ? -21.38000 -0.38400 -0.63800 1.000 32.74077 133 ASP A C 1
ATOM 2058 O O . ASP A 1 133 ? -22.42400 -0.66500 -1.23500 1.000 34.20147 133 ASP A O 1
ATOM 2067 N N . LEU A 1 134 ? -21.23300 -0.58300 0.67300 1.000 31.55378 134 LEU A N 1
ATOM 2068 C CA . LEU A 1 134 ? -22.33300 -1.11700 1.47200 1.000 31.58800 134 LEU A CA 1
ATOM 2069 C C . LEU A 1 134 ? -23.55300 -0.20500 1.42300 1.000 34.30148 134 LEU A C 1
ATOM 2070 O O . LEU A 1 134 ? -24.69300 -0.68400 1.34900 1.000 36.92548 134 LEU A O 1
ATOM 2086 N N . ILE A 1 135 ? -23.34000 1.11300 1.46100 1.000 33.99355 135 ILE A N 1
ATOM 2087 C CA . ILE A 1 135 ? -24.43700 2.07300 1.44000 1.000 34.74890 135 ILE A CA 1
ATOM 2088 C C . ILE A 1 135 ? -24.66700 2.66000 0.05700 1.000 37.17551 135 ILE A C 1
ATOM 2089 O O . ILE A 1 135 ? -25.57900 3.47800 -0.11700 1.000 40.30746 135 ILE A O 1
ATOM 2105 N N . GLY A 1 136 ? -23.87600 2.26200 -0.93200 1.000 37.13866 136 GLY A N 1
ATOM 2106 C CA . GLY A 1 136 ? -24.10400 2.68000 -2.30200 1.000 38.16247 136 GLY A CA 1
ATOM 2107 C C . GLY A 1 136 ? -23.85600 4.14900 -2.56200 1.000 39.07574 136 GLY A C 1
ATOM 2108 O O . GLY A 1 136 ? -24.59600 4.77100 -3.33600 1.000 39.70213 136 GLY A O 1
ATOM 2112 N N . GLN A 1 137 ? -22.82400 4.71300 -1.95300 1.000 38.42303 137 GLN A N 1
ATOM 2113 C CA . GLN A 1 137 ? -22.50700 6.12200 -2.11200 1.000 37.86507 137 GLN A CA 1
ATOM 2114 C C . GLN A 1 137 ? -21.59400 6.33200 -3.31200 1.000 39.23102 137 GLN A C 1
ATOM 2115 O O . GLN A 1 137 ? -20.79800 5.46200 -3.67200 1.000 40.11797 137 GLN A O 1
ATOM 2129 N N . LYS A 1 138 ? -21.71000 7.51500 -3.92200 1.000 41.12598 138 LYS A N 1
ATOM 2130 C CA . LYS A 1 138 ? -20.98200 7.82200 -5.14800 1.000 42.56563 138 LYS A CA 1
ATOM 2131 C C . LYS A 1 138 ? -19.51100 8.13800 -4.91300 1.000 42.44983 138 LYS A C 1
ATOM 2132 O O . LYS A 1 138 ? -18.73700 8.16500 -5.87800 1.000 42.73670 138 LYS A O 1
ATOM 2151 N N . ASP A 1 139 ? -19.11600 8.39000 -3.66900 1.000 40.14429 139 ASP A N 1
ATOM 2152 C CA . ASP A 1 139 ? -17.73800 8.72600 -3.33500 1.000 38.34144 139 ASP A CA 1
ATOM 2153 C C . ASP A 1 139 ? -17.50400 8.32200 -1.88600 1.000 34.80417 139 ASP A C 1
ATOM 2154 O O . ASP A 1 139 ? -18.36900 7.71900 -1.24600 1.000 35.18843 139 ASP A O 1
ATOM 2163 N N . ASN A 1 140 ? -16.32800 8.65500 -1.36100 1.000 32.26966 140 ASN A N 1
ATOM 2164 C CA . ASN A 1 140 ? -15.93500 8.20800 -0.03400 1.000 30.52471 140 ASN A CA 1
ATOM 2165 C C . ASN A 1 140 ? -16.12400 9.28400 1.02200 1.000 28.42972 140 ASN A C 1
ATOM 2166 O O . ASN A 1 140 ? -15.58600 9.16900 2.12500 1.000 26.82164 140 ASN A O 1
ATOM 2177 N N . ASN A 1 141 ? -16.88400 10.32000 0.71400 1.000 28.98769 141 ASN A N 1
ATOM 2178 C CA . ASN A 1 141 ? -16.98800 11.44000 1.62500 1.000 29.05085 141 ASN A CA 1
ATOM 2179 C C . ASN A 1 141 ? -17.67000 11.06100 2.94000 1.000 28.44552 141 ASN A C 1
ATOM 2180 O O . ASN A 1 141 ? -18.54800 10.20200 2.99600 1.000 27.69016 141 ASN A O 1
ATOM 2191 N N . ALA A 1 142 ? -17.24500 11.73200 4.01000 1.000 26.41896 142 ALA A N 1
ATOM 2192 C CA . ALA A 1 142 ? -17.84700 11.63300 5.32300 1.000 24.51610 142 ALA A CA 1
ATOM 2193 C C . ALA A 1 142 ? -17.66700 12.96800 6.00800 1.000 24.16342 142 ALA A C 1
ATOM 2194 O O . ALA A 1 142 ? -16.92300 13.83700 5.49800 1.000 26.39790 142 ALA A O 1
ATOM 2201 N N . PRO A 1 143 ? -18.32300 13.20400 7.13500 1.000 24.02656 143 PRO A N 1
ATOM 2202 C CA . PRO A 1 143 ? -18.39000 14.55800 7.73000 1.000 23.47387 143 PRO A CA 1
ATOM 2203 C C . PRO A 1 143 ? -17.04500 15.05000 8.25000 1.000 22.54218 143 PRO A C 1
ATOM 2204 O O . PRO A 1 143 ? -16.18700 14.25600 8.65100 1.000 22.21845 143 PRO A O 1
ATOM 2215 N N . PRO A 1 144 ? -16.86700 16.37000 8.29200 1.000 22.53954 144 PRO A N 1
ATOM 2216 C CA . PRO A 1 144 ? -15.76300 16.95400 9.06100 1.000 22.14213 144 PRO A CA 1
ATOM 2217 C C . PRO A 1 144 ? -16.06400 16.97100 10.55700 1.000 20.28401 144 PRO A C 1
ATOM 2218 O O . PRO A 1 144 ? -16.74300 17.85900 11.07500 1.000 22.60534 144 PRO A O 1
ATOM 2229 N N . ILE A 1 145 ? -15.54500 15.96200 11.25900 1.000 19.75237 145 ILE A N 1
ATOM 2230 C CA . ILE A 1 145 ? -15.82000 15.79900 12.68300 1.000 20.51825 145 ILE A CA 1
ATOM 2231 C C . ILE A 1 145 ? -15.26500 16.95800 13.50100 1.000 20.34454 145 ILE A C 1
ATOM 2232 O O . ILE A 1 145 ? -15.81300 17.28400 14.55900 1.000 21.13148 145 ILE A O 1
ATOM 2248 N N . LEU A 1 146 ? -14.19400 17.61400 13.03000 1.000 19.12071 146 LEU A N 1
ATOM 2249 C CA . LEU A 1 146 ? -13.61100 18.75300 13.71700 1.000 19.09439 146 LEU A CA 1
ATOM 2250 C C . LEU A 1 146 ? -13.35600 19.85800 12.71100 1.000 18.36536 146 LEU A C 1
ATOM 2251 O O . LEU A 1 146 ? -12.72800 19.61900 11.67800 1.000 18.46274 146 LEU A O 1
ATOM 2267 N N . LYS A 1 147 ? -13.79300 21.08100 13.03900 1.000 18.17323 147 LYS A N 1
ATOM 2268 C CA . LYS A 1 147 ? -13.45600 22.28500 12.28800 1.000 18.08638 147 LYS A CA 1
ATOM 2269 C C . LYS A 1 147 ? -13.02900 23.34900 13.28300 1.000 18.07585 147 LYS A C 1
ATOM 2270 O O . LYS A 1 147 ? -13.74000 23.61900 14.25900 1.000 19.56814 147 LYS A O 1
ATOM 2289 N N . VAL A 1 148 ? -11.85600 23.93500 13.05400 1.000 17.54158 148 VAL A N 1
ATOM 2290 C CA . VAL A 1 148 ? -11.32500 24.98500 13.91900 1.000 17.47315 148 VAL A CA 1
ATOM 2291 C C . VAL A 1 148 ? -11.29100 26.28100 13.13200 1.000 18.31535 148 VAL A C 1
ATOM 2292 O O . VAL A 1 148 ? -10.63400 26.36800 12.08700 1.000 18.15218 148 VAL A O 1
ATOM 2305 N N . TYR A 1 149 ? -11.98600 27.29200 13.64700 1.000 18.23113 149 TYR A N 1
ATOM 2306 C CA . TYR A 1 149 ? -12.10900 28.56500 12.96800 1.000 18.57854 149 TYR A CA 1
ATOM 2307 C C . TYR A 1 149 ? -11.34100 29.64800 13.70500 1.000 18.76541 149 TYR A C 1
ATOM 2308 O O . TYR A 1 149 ? -11.20400 29.61000 14.92900 1.000 19.53392 149 TYR A O 1
ATOM 2326 N N . TRP A 1 150 ? -10.90200 30.65100 12.95600 1.000 18.64434 150 TRP A N 1
ATOM 2327 C CA . TRP A 1 150 ? -10.73100 31.99200 13.50500 1.000 17.92583 150 TRP A CA 1
ATOM 2328 C C . TRP A 1 150 ? -11.99100 32.77200 13.14500 1.000 19.73658 150 TRP A C 1
ATOM 2329 O O . TRP A 1 150 ? -12.34200 32.89100 11.96500 1.000 18.91543 150 TRP A O 1
ATOM 2350 N N . ASP A 1 151 ? -12.67600 33.27600 14.16000 1.000 19.85501 151 ASP A N 1
ATOM 2351 C CA . ASP A 1 151 ? -14.02000 33.83400 14.00400 1.000 20.35507 151 ASP A CA 1
ATOM 2352 C C . ASP A 1 151 ? -14.11000 35.04200 14.93000 1.000 19.73658 151 ASP A C 1
ATOM 2353 O O . ASP A 1 151 ? -14.17400 34.88900 16.14900 1.000 22.05528 151 ASP A O 1
ATOM 2362 N N . LYS A 1 152 ? -14.02500 36.23700 14.34200 1.000 20.81565 152 LYS A N 1
ATOM 2363 C CA . LYS A 1 152 ? -14.22000 37.50200 15.06000 1.000 22.27109 152 LYS A CA 1
ATOM 2364 C C . LYS A 1 152 ? -13.39400 37.55300 16.34500 1.000 22.85537 152 LYS A C 1
ATOM 2365 O O . LYS A 1 152 ? -13.89100 37.83900 17.43700 1.000 24.61874 152 LYS A O 1
ATOM 2384 N N . GLY A 1 153 ? -12.10000 37.27700 16.19600 1.000 21.34466 153 GLY A N 1
ATOM 2385 C CA . GLY A 1 153 ? -11.13900 37.45200 17.26400 1.000 23.25805 153 GLY A CA 1
ATOM 2386 C C . GLY A 1 153 ? -11.03000 36.31300 18.25300 1.000 21.97895 153 GLY A C 1
ATOM 2387 O O . GLY A 1 153 ? -10.30700 36.44600 19.24900 1.000 23.34490 153 GLY A O 1
ATOM 2391 N N . LYS A 1 154 ? -11.73800 35.21100 18.02400 1.000 21.53153 154 LYS A N 1
ATOM 2392 C CA . LYS A 1 154 ? -11.64200 34.02300 18.85500 1.000 22.42637 154 LYS A CA 1
ATOM 2393 C C . LYS A 1 154 ? -11.31200 32.82000 17.98700 1.000 20.68669 154 LYS A C 1
ATOM 2394 O O . LYS A 1 154 ? -11.53300 32.81800 16.77400 1.000 22.04475 154 LYS A O 1
ATOM 2413 N N . ILE A 1 155 ? -10.76300 31.79300 18.63100 1.000 19.55761 155 ILE A N 1
ATOM 2414 C CA . ILE A 1 155 ? -10.64900 30.47700 18.02800 1.000 18.94438 155 ILE A CA 1
ATOM 2415 C C . ILE A 1 155 ? -11.87500 29.68500 18.46100 1.000 20.31823 155 ILE A C 1
ATOM 2416 O O . ILE A 1 155 ? -12.11900 29.50000 19.65800 1.000 21.56574 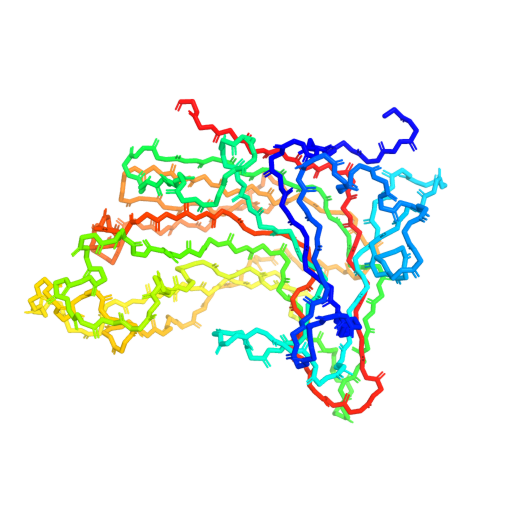155 ILE A O 1
ATOM 2432 N N . ARG A 1 156 ? -12.64900 29.24000 17.48600 1.000 19.56814 156 ARG A N 1
ATOM 2433 C CA . ARG A 1 156 ? -13.93200 28.59100 17.72300 1.000 19.98924 156 ARG A CA 1
ATOM 2434 C C . ARG A 1 156 ? -13.88500 27.18900 17.14200 1.000 20.03924 156 ARG A C 1
ATOM 2435 O O . ARG A 1 156 ? -13.35200 26.98300 16.05100 1.000 21.72366 156 ARG A O 1
ATOM 2456 N N . VAL A 1 157 ? -14.42500 26.22700 17.88100 1.000 19.12598 157 VAL A N 1
ATOM 2457 C CA . VAL A 1 157 ? -14.36700 24.82600 17.49200 1.000 19.36022 157 VAL A CA 1
ATOM 2458 C C . VAL A 1 157 ? -15.77200 24.31400 17.27100 1.000 20.27348 157 VAL A C 1
ATOM 2459 O O . VAL A 1 157 ? -16.64600 24.50900 18.123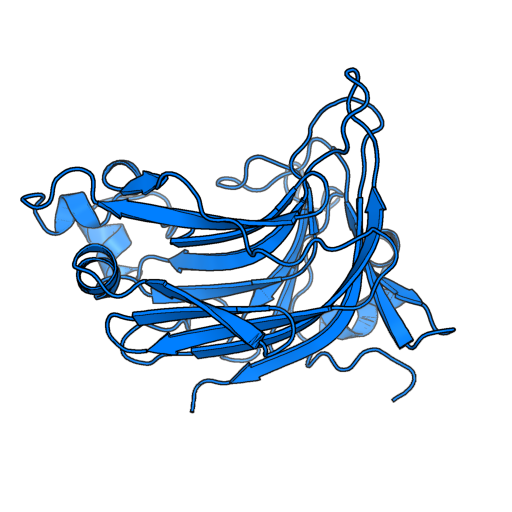00 1.000 21.47889 157 VAL A O 1
ATOM 2472 N N . LYS A 1 158 ? -15.97800 23.64000 16.14000 1.000 20.12347 158 LYS A N 1
ATOM 2473 C CA . LYS A 1 158 ? -17.24000 22.97300 15.83200 1.000 22.18687 158 LYS A CA 1
ATOM 2474 C C . LYS A 1 158 ? -16.97000 21.49300 15.62100 1.000 20.99462 158 LYS A C 1
ATOM 2475 O O . LYS A 1 158 ? -16.02100 21.12400 14.92100 1.000 21.64996 158 LYS A O 1
ATOM 2494 N N . THR A 1 159 ? -17.80200 20.65300 16.22900 1.000 21.06832 159 THR A N 1
ATOM 2495 C CA . THR A 1 159 ? -17.73100 19.20900 16.03800 1.000 20.97883 159 THR A CA 1
ATOM 2496 C C . THR A 1 159 ? -19.10900 18.71400 15.62600 1.000 22.27636 159 THR A C 1
ATOM 2497 O O . THR A 1 159 ? -20.10000 19.44700 15.66400 1.000 24.15816 159 THR A O 1
ATOM 2508 N N . LYS A 1 160 ? -19.15500 17.45200 15.23400 1.000 23.08435 160 LYS A N 1
ATOM 2509 C CA . LYS A 1 160 ? -20.39300 16.82600 14.81400 1.000 23.70811 160 LYS A CA 1
ATOM 2510 C C . LYS A 1 160 ? -20.94600 15.93100 15.91400 1.000 24.65296 160 LYS A C 1
ATOM 2511 O O . LYS A 1 160 ? -20.21100 15.35500 16.72000 1.000 25.47411 160 LYS A O 1
ATOM 2530 N N . VAL A 1 161 ? -22.26800 15.80800 15.91100 1.000 25.80046 161 VAL A N 1
ATOM 2531 C CA . VAL A 1 161 ? -23.00200 14.94600 16.82600 1.000 28.10337 161 VAL A CA 1
ATOM 2532 C C . VAL A 1 161 ? -23.85600 14.00000 15.99300 1.000 29.43248 161 VAL A C 1
ATOM 2533 O O . VAL A 1 161 ? -24.34500 14.35700 14.91300 1.000 30.29047 161 VAL A O 1
ATOM 2546 N N . LEU A 1 162 ? -24.03100 12.78200 16.49600 1.000 29.02980 162 LEU A N 1
ATOM 2547 C CA . LEU A 1 162 ? -24.97600 11.84400 15.90600 1.000 30.64841 162 LEU A CA 1
ATOM 2548 C C . LEU A 1 162 ? -26.37800 12.24600 16.34400 1.000 32.87763 162 LEU A C 1
ATOM 2549 O O . LEU A 1 162 ? -26.66600 12.29800 17.54500 1.000 35.37793 162 LEU A O 1
ATOM 2565 N N . LYS A 1 163 ? -27.24100 12.55100 15.37100 1.000 33.83564 163 LYS A N 1
ATOM 2566 C CA . LYS A 1 163 ? -28.55900 13.09700 15.68800 1.000 37.53608 163 LYS A CA 1
ATOM 2567 C C . LYS A 1 163 ? -29.45900 12.06100 16.35700 1.000 37.58082 163 LYS A C 1
ATOM 2568 O O . LYS A 1 163 ? -30.27000 12.40800 17.22300 1.000 39.74161 163 LYS A O 1
ATOM 2587 N N . ASP A 1 164 ? -29.35000 10.79700 15.96700 1.000 37.56240 164 ASP A N 1
ATOM 2588 C CA . ASP A 1 164 ? -30.19000 9.72700 16.50800 1.000 38.81518 164 ASP A CA 1
ATOM 2589 C C . ASP A 1 164 ? -29.27900 8.65200 17.08700 1.000 38.69938 164 ASP A C 1
ATOM 2590 O O . ASP A 1 164 ? -28.69400 7.86200 16.34000 1.000 37.93613 164 ASP A O 1
ATOM 2599 N N . LEU A 1 165 ? -29.17700 8.60000 18.41700 1.000 38.66779 165 LEU A N 1
ATOM 2600 C CA . LEU A 1 165 ? -28.23700 7.67000 19.03500 1.000 41.44181 165 LEU A CA 1
ATOM 2601 C C . LEU A 1 165 ? -28.62600 6.21700 18.81000 1.000 42.65775 165 LEU A C 1
ATOM 2602 O O . LEU A 1 165 ? -27.79300 5.32900 19.01800 1.000 43.58680 165 LEU A O 1
ATOM 2618 N N . ASN A 1 166 ? -29.86400 5.95900 18.39100 1.000 42.18927 166 ASN A N 1
ATOM 2619 C CA . ASN A 1 166 ? -30.32000 4.62400 18.03600 1.000 42.54984 166 ASN A CA 1
ATOM 2620 C C . ASN A 1 166 ? -30.15600 4.32700 16.55000 1.000 39.52053 166 ASN A C 1
ATOM 2621 O O . ASN A 1 166 ? -30.60800 3.27600 16.08300 1.000 39.71529 166 ASN A O 1
ATOM 2632 N N . ALA A 1 167 ? -29.50800 5.21400 15.80300 1.000 38.39145 167 ALA A N 1
ATOM 2633 C CA . ALA A 1 167 ? -29.34600 4.99500 14.37500 1.000 37.27552 167 ALA A CA 1
ATOM 2634 C C . ALA A 1 167 ? -28.56700 3.70600 14.12000 1.000 35.12000 167 ALA A C 1
ATOM 2635 O O . ALA A 1 167 ? -27.55000 3.45100 14.78200 1.000 36.70440 167 ALA A O 1
ATOM 2642 N N . PRO A 1 168 ? -28.98700 2.89100 13.15400 1.000 35.14632 168 PRO A N 1
ATOM 2643 C CA . PRO A 1 168 ? -28.21700 1.69000 12.81700 1.000 34.55677 168 PRO A CA 1
ATOM 2644 C C . PRO A 1 168 ? -26.94100 2.04400 12.06900 1.000 32.28545 168 PRO A C 1
ATOM 2645 O O . PRO A 1 168 ? -26.76300 3.14700 11.54400 1.000 32.34598 168 PRO A O 1
ATOM 2656 N N . TYR A 1 169 ? -26.05900 1.04600 11.98700 1.000 29.80357 169 TYR A N 1
ATOM 2657 C CA . TYR A 1 169 ? -24.72600 1.24700 11.41800 1.000 28.59817 169 TYR A CA 1
ATOM 2658 C C . TYR A 1 169 ? -24.78000 1.85400 10.02000 1.000 28.14022 169 TYR A C 1
ATOM 2659 O O . TYR A 1 169 ? -24.05200 2.80700 9.72400 1.000 26.71373 169 TYR A O 1
ATOM 2677 N N . LYS A 1 170 ? -25.60500 1.30400 9.13300 1.000 30.03781 170 LYS A N 1
ATOM 2678 C CA . LYS A 1 170 ? -25.61000 1.81200 7.76500 1.000 31.55115 170 LYS A CA 1
ATOM 2679 C C . LYS A 1 170 ? -26.07400 3.26400 7.70700 1.000 30.85896 170 LYS A C 1
ATOM 2680 O O . LYS A 1 170 ? -25.56600 4.04200 6.89300 1.000 30.89318 170 LYS A O 1
ATOM 2699 N N . GLU A 1 171 ? -27.01300 3.65200 8.57400 1.000 31.58273 171 GLU A N 1
ATOM 2700 C CA . GLU A 1 171 ? -27.41800 5.05300 8.68100 1.000 33.22240 171 GLU A CA 1
ATOM 2701 C C . GLU A 1 171 ? -26.29000 5.92700 9.22500 1.000 29.86411 171 GLU A C 1
ATOM 2702 O O . GLU A 1 171 ? -26.07600 7.04900 8.74200 1.000 30.29837 171 GLU A O 1
ATOM 2714 N N . MET A 1 172 ? -25.56800 5.44000 10.23700 1.000 28.32445 172 MET A N 1
ATOM 2715 C CA . MET A 1 172 ? -24.49300 6.21700 10.84400 1.000 27.82439 172 MET A CA 1
ATOM 2716 C C . MET A 1 172 ? -23.37800 6.51200 9.84900 1.000 26.95060 172 MET A C 1
ATOM 2717 O O . MET A 1 172 ? -22.63600 7.48000 10.02800 1.000 27.39276 172 MET A O 1
ATOM 2731 N N . LEU A 1 173 ? -23.26800 5.73200 8.78600 1.000 28.03231 173 LEU A N 1
ATOM 2732 C CA . LEU A 1 173 ? -22.22700 5.95100 7.79300 1.000 27.54278 173 LEU A CA 1
ATOM 2733 C C . LEU A 1 173 ? -22.52900 7.11100 6.84800 1.000 29.21403 173 LEU A C 1
ATOM 2734 O O . LEU A 1 173 ? -21.62100 7.56700 6.13800 1.000 30.19046 173 LEU A O 1
ATOM 2750 N N . SER A 1 174 ? -23.75800 7.61600 6.84200 1.000 30.36943 174 SER A N 1
ATOM 2751 C CA . SER A 1 174 ? -24.14800 8.70700 5.96800 1.000 31.96699 174 SER A CA 1
ATOM 2752 C C . SER A 1 174 ? -23.98700 10.04400 6.67300 1.000 32.11701 174 SER A C 1
ATOM 2753 O O . SER A 1 174 ? -24.21300 10.17000 7.88000 1.000 32.47495 174 SER A O 1
ATOM 2761 N N . GLU A 1 175 ? -23.61900 11.05500 5.88700 1.000 32.03279 175 GLU A N 1
ATOM 2762 C CA . GLU A 1 175 ? -23.44300 12.39500 6.43300 1.000 32.98027 175 GLU A CA 1
ATOM 2763 C C . GLU A 1 175 ? -24.73900 12.93800 7.02100 1.000 32.43020 175 GLU A C 1
ATOM 2764 O O . GLU A 1 175 ? -24.70200 13.74500 7.95400 1.000 33.42243 175 GLU A O 1
ATOM 2776 N N . HIS A 1 176 ? -25.89200 12.50800 6.50600 1.000 34.48308 176 HIS A N 1
ATOM 2777 C CA . HIS A 1 176 ? -27.14700 13.04300 7.01700 1.000 37.34132 176 HIS A CA 1
ATOM 2778 C C . HIS A 1 176 ? -27.44100 12.58700 8.43800 1.000 34.33306 176 HIS A C 1
ATOM 2779 O O . HIS A 1 176 ? -28.31900 13.16400 9.08800 1.000 36.59913 176 HIS A O 1
ATOM 2793 N N . ALA A 1 177 ? -26.71700 11.59600 8.95300 1.000 30.74316 177 ALA A N 1
ATOM 2794 C CA . ALA A 1 177 ? -26.94300 11.17100 10.32500 1.000 29.35352 177 ALA A CA 1
ATOM 2795 C C . ALA A 1 177 ? -26.25400 12.07400 11.33900 1.000 29.22456 177 ALA A C 1
ATOM 2796 O O . ALA A 1 177 ? -26.53800 11.96400 12.53700 1.000 31.41166 177 ALA A O 1
ATOM 2803 N N . TRP A 1 178 ? -25.36400 12.95700 10.88600 1.000 27.60857 178 TRP A N 1
ATOM 2804 C CA . TRP A 1 178 ? -24.52900 13.78500 11.74200 1.000 26.46896 178 TRP A CA 1
ATOM 2805 C C . TRP A 1 178 ? -24.87200 15.25500 11.54000 1.000 29.37194 178 TRP A C 1
ATOM 2806 O O . TRP A 1 178 ? -25.05900 15.71500 10.40500 1.000 32.58285 178 TRP A O 1
ATOM 2827 N N . GLY A 1 179 ? -24.96200 15.99000 12.65200 1.000 28.19285 179 GLY A N 1
ATOM 2828 C CA . GLY A 1 179 ? -25.19100 17.41800 12.60200 1.000 29.00874 179 GLY A CA 1
ATOM 2829 C C . GLY A 1 179 ? -24.17100 18.16400 13.44800 1.000 28.18759 179 GLY A C 1
ATOM 2830 O O . GLY A 1 179 ? -23.40400 17.57400 14.19900 1.000 29.60618 179 GLY A O 1
ATOM 2834 N N . GLY A 1 180 ? -24.20100 19.48500 13.33400 1.000 29.42984 180 GLY A N 1
ATOM 2835 C CA . GLY A 1 180 ? -23.27100 20.29800 14.09500 1.000 30.34574 180 GLY A CA 1
ATOM 2836 C C . GLY A 1 180 ? -23.66100 20.44200 15.55900 1.000 32.11964 180 GLY A C 1
ATOM 2837 O O . GLY A 1 180 ? -24.83700 20.51200 15.91700 1.000 33.03291 180 GLY A O 1
ATOM 2841 N N . ASP A 1 181 ? -22.63700 20.50300 16.41600 1.000 31.16953 181 ASP A N 1
ATOM 2842 C CA . ASP A 1 181 ? -22.82100 20.82300 17.82700 1.000 30.11677 181 ASP A CA 1
ATOM 2843 C C . ASP A 1 181 ? -23.03700 22.32500 17.96500 1.000 32.39336 181 ASP A C 1
ATOM 2844 O O . ASP A 1 181 ? -23.13500 23.04900 16.97000 1.000 32.90395 181 ASP A O 1
ATOM 2853 N N . GLU A 1 182 ? -23.09300 22.82000 19.20100 1.000 35.34898 182 GLU A N 1
ATOM 2854 C CA . GLU A 1 182 ? -23.36700 24.23400 19.42200 1.000 38.84939 182 GLU A CA 1
ATOM 2855 C C . GLU A 1 182 ? -22.11800 25.10200 19.34300 1.000 34.69890 182 GLU A C 1
ATOM 2856 O O . GLU A 1 182 ? -22.22800 26.33100 19.37500 1.000 36.92285 182 GLU A O 1
ATOM 2868 N N . GLY A 1 183 ? -20.94300 24.50200 19.23900 1.000 31.41166 183 GLY A N 1
ATOM 2869 C CA . GLY A 1 183 ? -19.73100 25.28500 19.13600 1.000 28.20865 183 GLY A CA 1
ATOM 2870 C C . GLY A 1 183 ? -19.19200 25.66000 20.49800 1.000 27.26116 183 GLY A C 1
ATOM 2871 O O . GLY A 1 183 ? -19.94600 25.84400 21.46000 1.000 29.43248 183 GLY A O 1
ATOM 2875 N N . ARG A 1 184 ? -17.86700 25.73600 20.58500 1.000 25.36094 184 ARG A N 1
ATOM 2876 C CA . ARG A 1 184 ? -17.16000 26.15300 21.78900 1.000 24.13184 184 ARG A CA 1
ATOM 2877 C C . ARG A 1 184 ? -16.03300 27.08500 21.37800 1.000 23.99498 184 ARG A C 1
ATOM 2878 O O . ARG A 1 184 ? -15.35400 26.83800 20.37600 1.000 25.79257 184 ARG A O 1
ATOM 2899 N N . ASN A 1 185 ? -15.82300 28.14100 22.15500 1.000 24.90825 185 ASN A N 1
ATOM 2900 C CA . ASN A 1 185 ? -14.74200 29.09200 21.92200 1.000 23.85812 185 ASN A CA 1
ATOM 2901 C C . ASN A 1 185 ? -13.70700 28.96400 23.02900 1.000 23.63704 185 ASN A C 1
ATOM 2902 O O . ASN A 1 185 ? -14.05700 28.75500 24.19400 1.000 25.08459 185 ASN A O 1
ATOM 2913 N N . PHE A 1 186 ? -12.43500 29.09400 22.66100 1.000 21.44468 186 PHE A N 1
ATOM 2914 C CA . PHE A 1 186 ? -11.38900 29.25500 23.65200 1.000 21.97369 186 PHE A CA 1
ATOM 2915 C C . PHE A 1 186 ? -11.54500 30.61800 24.32300 1.000 22.88695 186 PHE A C 1
ATOM 2916 O O . PHE A 1 186 ? -12.05700 31.57200 23.72800 1.000 23.61862 186 PHE A O 1
ATOM 2933 N N . LYS A 1 187 ? -11.10500 30.69200 25.57800 1.000 24.22133 187 LYS A N 1
ATOM 2934 C CA . LYS A 1 187 ? -11.21500 31.93000 26.34700 1.000 25.70045 187 LYS A CA 1
ATOM 2935 C C . LYS A 1 187 ? -10.25600 33.00000 25.84000 1.000 23.74232 187 LYS A C 1
ATOM 2936 O O . LYS A 1 187 ? -10.59100 34.19200 25.87000 1.000 26.35842 187 LYS A O 1
ATOM 2955 N N . GLU A 1 188 ? -9.05500 32.61100 25.39700 1.000 22.67377 188 GLU A N 1
ATOM 2956 C CA . GLU A 1 188 ? -8.04300 33.58300 24.98200 1.000 23.44492 188 GLU A CA 1
ATOM 2957 C C . GLU A 1 188 ? -8.38000 34.14300 23.60700 1.000 24.08447 188 GLU A C 1
ATOM 2958 O O . GLU A 1 188 ? -8.43800 33.40000 22.61800 1.000 25.41884 188 GLU A O 1
ATOM 2970 N N . LYS A 1 189 ? -8.60600 35.44800 23.54500 1.000 25.12406 189 LYS A N 1
ATOM 2971 C CA . LYS A 1 189 ? -8.83100 36.09300 22.26700 1.000 25.75572 189 LYS A CA 1
ATOM 2972 C C . LYS A 1 189 ? -7.52900 36.13300 21.49300 1.000 23.55809 189 LYS A C 1
ATOM 2973 O O . LYS A 1 189 ? -6.45100 36.31300 22.06800 1.000 25.23724 189 LYS A O 1
ATOM 2992 N N . ILE A 1 190 ? -7.63700 35.90100 20.18800 1.000 21.37362 190 ILE A N 1
ATOM 2993 C CA . ILE A 1 190 ? -6.49600 35.81400 19.28300 1.000 20.44192 190 ILE A CA 1
ATOM 2994 C C . ILE A 1 190 ? -6.65000 36.92000 18.24700 1.000 21.29992 190 ILE A C 1
ATOM 2995 O O . ILE A 1 190 ? -7.56600 36.89400 17.41300 1.000 21.73418 190 ILE A O 1
ATOM 3011 N N . ASP A 1 191 ? -5.77400 37.90800 18.32200 1.000 21.23939 191 ASP A N 1
ATOM 3012 C CA . ASP A 1 191 ? -5.81800 39.03000 17.41900 1.000 21.37362 191 ASP A CA 1
ATOM 3013 C C . ASP A 1 191 ? -5.23900 38.64300 16.06000 1.000 21.91579 191 ASP A C 1
ATOM 3014 O O . ASP A 1 191 ? -4.54800 37.62500 15.90900 1.000 22.02106 191 ASP A O 1
ATOM 3023 N N . LEU A 1 192 ? -5.52000 39.48000 15.06600 1.000 21.42625 192 LEU A N 1
ATOM 3024 C CA . LEU A 1 192 ? -4.84600 39.36600 13.78700 1.000 22.17108 192 LEU A CA 1
ATOM 3025 C C . LEU A 1 192 ? -3.35700 39.61900 13.97400 1.000 21.51574 192 LEU A C 1
ATOM 3026 O O . LEU A 1 192 ? -2.92000 40.25900 14.93600 1.000 22.30267 192 LEU A O 1
ATOM 3042 N N . ASN A 1 193 ? -2.57100 39.06800 13.04700 1.000 20.09451 193 ASN A N 1
ATOM 3043 C CA . ASN A 1 193 ? -1.12000 39.29800 12.99000 1.000 22.21845 193 ASN A CA 1
ATOM 3044 C C . ASN A 1 193 ? -0.42800 38.89700 14.28600 1.000 23.80812 193 ASN A C 1
ATOM 3045 O O . ASN A 1 193 ? 0.50700 39.56300 14.73500 1.000 24.79245 193 ASN A O 1
ATOM 3056 N N . THR A 1 194 ? -0.86200 37.76600 14.85400 1.000 22.64219 194 THR A N 1
ATOM 3057 C CA . THR A 1 194 ? -0.38400 37.26100 16.13600 1.000 22.35005 194 THR A CA 1
ATOM 3058 C C . THR A 1 194 ? -0.14600 35.75500 16.00800 1.000 21.43415 194 THR A C 1
ATOM 3059 O O . THR A 1 194 ? -1.07600 35.00200 15.69500 1.000 22.21582 194 THR A O 1
ATOM 3070 N N . ARG A 1 195 ? 1.08500 35.30100 16.27200 1.000 21.31308 195 ARG A N 1
ATOM 3071 C CA . ARG A 1 195 ? 1.35500 33.86800 16.21800 1.000 20.90251 195 ARG A CA 1
ATOM 3072 C C . ARG A 1 195 ? 0.65900 33.17300 17.37900 1.000 20.62879 195 ARG A C 1
ATOM 3073 O O . ARG A 1 195 ? 0.59300 33.70000 18.49500 1.000 22.80800 195 ARG A O 1
ATOM 3081 N N . PHE A 1 196 ? 0.12700 31.98700 17.11200 1.000 19.57340 196 PHE A N 1
ATOM 3082 C CA . PHE A 1 196 ? -0.46400 31.14900 18.14200 1.000 19.64446 196 PHE A CA 1
ATOM 3083 C C . PHE A 1 196 ? -0.25800 29.69900 17.73900 1.000 18.99175 196 PHE A C 1
ATOM 3084 O O . PHE A 1 196 ? -0.00600 29.39600 16.57200 1.000 20.07083 196 PHE A O 1
ATOM 3101 N N . THR A 1 197 ? -0.34100 28.80000 18.71300 1.000 19.16809 197 THR A N 1
ATOM 3102 C CA . THR A 1 197 ? -0.22400 27.37000 18.43800 1.000 19.10755 197 THR A CA 1
ATOM 3103 C C . THR A 1 197 ? -1.56000 26.66900 18.64600 1.000 18.72856 197 THR A C 1
ATOM 3104 O O . THR A 1 197 ? -2.34300 27.01400 19.54300 1.000 19.24178 197 THR A O 1
ATOM 3115 N N . LEU A 1 198 ? -1.80100 25.67300 17.80500 1.000 19.09439 198 LEU A N 1
ATOM 3116 C CA . LEU A 1 198 ? -2.89000 24.73200 17.96700 1.000 18.94438 198 LEU A CA 1
ATOM 3117 C C . LEU A 1 198 ? -2.29100 23.33800 18.05400 1.000 18.82594 198 LEU A C 1
ATOM 3118 O O . LEU A 1 198 ? -1.34300 23.01600 17.33000 1.000 20.81039 198 LEU A O 1
ATOM 3134 N N . GLU A 1 199 ? -2.83500 22.52200 18.93600 1.000 19.06018 199 GLU A N 1
ATOM 3135 C CA . GLU A 1 199 ? -2.53200 21.09900 18.98500 1.000 18.92332 199 GLU A CA 1
ATOM 3136 C C . GLU A 1 199 ? -3.85500 20.34600 18.97400 1.000 18.47853 199 GLU A C 1
ATOM 3137 O O . GLU A 1 199 ? -4.78700 20.72300 19.68500 1.000 21.44994 199 GLU A O 1
ATOM 3149 N N . VAL A 1 200 ? -3.95600 19.33000 18.12800 1.000 18.83384 200 VAL A N 1
ATOM 3150 C CA . VAL A 1 200 ? -5.12300 18.45600 18.07000 1.000 19.37864 200 VAL A CA 1
ATOM 3151 C C . VAL A 1 200 ? -4.63400 17.04700 18.36700 1.000 19.76553 200 VAL A C 1
ATOM 3152 O O . VAL A 1 200 ? -3.76500 16.53400 17.65700 1.000 20.19453 200 VAL A O 1
ATOM 3165 N N . LYS A 1 201 ? -5.15800 16.44200 19.42800 1.000 19.53655 201 LYS A N 1
ATOM 3166 C CA . LYS A 1 201 ? -4.73500 15.12300 19.87400 1.000 21.26834 201 LYS A CA 1
ATOM 3167 C C . LYS A 1 201 ? -5.93500 14.19300 19.84700 1.000 20.38929 201 LYS A C 1
ATOM 3168 O O . LYS A 1 201 ? -6.92100 14.43400 20.54700 1.000 21.72103 201 LYS A O 1
ATOM 3187 N N . VAL A 1 202 ? -5.83800 13.12300 19.06600 1.000 19.48655 202 VAL A N 1
ATOM 3188 C CA . VAL A 1 202 ? -6.94300 12.19100 18.87600 1.000 19.48128 202 VAL A CA 1
ATOM 3189 C C . VAL A 1 202 ? -6.51000 10.81700 19.34700 1.000 20.30243 202 VAL A C 1
ATOM 3190 O O . VAL A 1 202 ? -5.42400 10.34100 18.98800 1.000 22.16582 202 VAL A O 1
ATOM 3203 N N . SER A 1 203 ? -7.37000 10.18700 20.13900 1.000 21.14201 203 SER A N 1
ATOM 3204 C CA . SER A 1 203 ? -7.17000 8.83100 20.61500 1.000 22.24214 203 SER A CA 1
ATOM 3205 C C . SER A 1 203 ? -8.54300 8.17600 20.67800 1.000 21.48415 203 SER A C 1
ATOM 3206 O O . SER A 1 203 ? -9.55000 8.76400 20.28900 1.000 22.36584 203 SER A O 1
ATOM 3214 N N . ASP A 1 204 ? -8.58300 6.93300 21.12200 1.000 23.08698 204 ASP A N 1
ATOM 3215 C CA . ASP A 1 204 ? -9.83300 6.18800 21.11700 1.000 24.02920 204 ASP A CA 1
ATOM 3216 C C . ASP A 1 204 ? -10.90700 6.94000 21.88900 1.000 25.26882 204 ASP A C 1
ATOM 3217 O O . ASP A 1 204 ? -10.75600 7.19900 23.08700 1.000 26.27420 204 ASP A O 1
ATOM 3226 N N . GLY A 1 205 ? -11.99000 7.28400 21.19500 1.000 24.66875 205 GLY A N 1
ATOM 3227 C CA . GLY A 1 205 ? -13.10700 7.97700 21.80300 1.000 23.75548 205 GLY A CA 1
ATOM 3228 C C . GLY A 1 205 ? -12.80100 9.35500 22.34100 1.000 22.39479 205 GLY A C 1
ATOM 3229 O O . GLY A 1 205 ? -13.52700 9.82700 23.21200 1.000 24.42661 205 GLY A O 1
ATOM 3233 N N . ARG A 1 206 ? -11.75400 10.02000 21.86200 1.000 22.38426 206 ARG A N 1
ATOM 3234 C CA . ARG A 1 206 ? -11.35700 11.27200 22.49500 1.000 22.19213 206 ARG A CA 1
ATOM 3235 C C . ARG A 1 206 ? -10.64300 12.19400 21.52400 1.000 20.90251 206 ARG A C 1
ATOM 3236 O O . ARG A 1 206 ? -9.70700 11.77700 20.84100 1.000 23.24226 206 ARG A O 1
ATOM 3257 N N . MET A 1 207 ? -11.06200 13.45900 21.51000 1.000 22.00527 207 MET A N 1
ATOM 3258 C CA . MET A 1 207 ? -10.40400 14.49000 20.72200 1.000 22.62640 207 MET A CA 1
ATOM 3259 C C . MET A 1 207 ? -10.16100 15.67700 21.64300 1.000 21.73418 207 MET A C 1
ATOM 3260 O O . MET A 1 207 ? -11.05300 16.08400 22.39200 1.000 24.50294 207 MET A O 1
ATOM 3274 N N . GLU A 1 208 ? -8.95200 16.21800 21.59600 1.000 21.13674 208 GLU A N 1
ATOM 3275 C CA . GLU A 1 208 ? -8.57800 17.36000 22.41600 1.000 22.51849 208 GLU A CA 1
ATOM 3276 C C . GLU A 1 208 ? -7.96400 18.41300 21.51100 1.000 21.08148 208 GLU A C 1
ATOM 3277 O O . GLU A 1 208 ? -7.08500 18.10300 20.70400 1.000 22.09212 208 GLU A O 1
ATOM 3289 N N . VAL A 1 209 ? -8.40400 19.65600 21.66300 1.000 19.79185 209 VAL A N 1
ATOM 3290 C CA . VAL A 1 209 ? -7.85200 20.79500 20.94300 1.000 19.86291 209 VAL A CA 1
ATOM 3291 C C . VAL A 1 209 ? -7.26500 21.74900 21.97300 1.000 19.22336 209 VAL A C 1
ATOM 3292 O O . VAL A 1 209 ? -7.94800 22.11700 22.93300 1.000 19.41549 209 VAL A O 1
ATOM 3305 N N . ILE A 1 210 ? -6.01300 22.15700 21.77400 1.000 19.33653 210 ILE A N 1
ATOM 3306 C CA . ILE A 1 210 ? -5.27500 22.95400 22.74800 1.000 19.27600 210 ILE A CA 1
ATOM 3307 C C . ILE A 1 210 ? -4.77400 24.22300 22.07300 1.000 19.22336 210 ILE A C 1
ATOM 3308 O O . ILE A 1 210 ? -4.11700 24.15600 21.02500 1.000 20.36297 210 ILE A O 1
ATOM 3324 N N . LEU A 1 211 ? -5.04900 25.37100 22.68900 1.000 18.49432 211 LEU A N 1
ATOM 3325 C CA . LEU A 1 211 ? -4.64200 26.68300 22.18400 1.000 18.93911 211 LEU A CA 1
ATOM 3326 C C . LEU A 1 211 ? -3.49800 27.20400 23.03600 1.000 19.62341 211 LEU A C 1
ATOM 3327 O O . LEU A 1 211 ? -3.63600 27.34200 24.25500 1.000 20.07609 211 LEU A O 1
ATOM 3343 N N . ASN A 1 212 ? -2.36400 27.46600 22.39000 1.000 18.84963 212 ASN A N 1
ATOM 3344 C CA . ASN A 1 212 ? -1.20300 28.08200 23.03900 1.000 19.30495 212 ASN A CA 1
ATOM 3345 C C . ASN A 1 212 ? -0.72500 27.26100 24.23200 1.000 20.08925 212 ASN A C 1
ATOM 3346 O O . ASN A 1 212 ? -0.20800 27.80100 25.21700 1.000 20.72091 212 ASN A O 1
ATOM 3357 N N . ASP A 1 213 ? -0.89900 25.94200 24.12400 1.000 20.36823 213 ASP A N 1
ATOM 3358 C CA . ASP A 1 213 ? -0.50100 24.99000 25.15600 1.000 21.42625 213 ASP A CA 1
ATOM 3359 C C . ASP A 1 213 ? -1.04500 25.34800 26.53200 1.000 22.21056 213 ASP A C 1
ATOM 3360 O O . ASP A 1 213 ? -0.41600 25.05600 27.55500 1.000 25.26092 213 ASP A O 1
ATOM 3369 N N . THR A 1 214 ? -2.23000 25.96000 26.57000 1.000 22.98697 214 THR A N 1
ATOM 3370 C CA . THR A 1 214 ? -2.85700 26.32000 27.83400 1.000 24.58979 214 THR A CA 1
ATOM 3371 C C . THR A 1 214 ? -4.22500 25.66000 27.92100 1.000 25.18197 214 THR A C 1
ATOM 3372 O O . THR A 1 214 ? -4.33500 24.55200 28.45200 1.000 27.92177 214 THR A O 1
ATOM 3383 N N . GLU A 1 215 ? -5.25700 26.27600 27.37200 1.000 22.45532 215 GLU A N 1
ATOM 3384 C CA . GLU A 1 215 ? -6.59300 25.73000 27.51200 1.000 23.17383 215 GLU A CA 1
ATOM 3385 C C . GLU A 1 215 ? -6.82500 24.57700 26.54100 1.000 22.88169 215 GLU A C 1
ATOM 3386 O O . GLU A 1 215 ? -6.43400 24.63700 25.37300 1.000 22.24477 215 GLU A O 1
ATOM 3398 N N . SER A 1 216 ? -7.49000 23.53100 27.03700 1.000 23.58441 216 SER A N 1
ATOM 3399 C CA . SER A 1 216 ? -7.94400 22.41900 26.21800 1.000 24.01341 216 SER A CA 1
ATOM 3400 C C . SER A 1 216 ? -9.46100 22.38200 26.14300 1.000 23.94234 216 SER A C 1
ATOM 3401 O O . SER A 1 216 ? -10.15500 22.57500 27.15100 1.000 26.46896 216 SER A O 1
ATOM 3409 N N . LEU A 1 217 ? -9.96400 22.08600 24.95100 1.000 22.65798 217 LEU A N 1
ATOM 3410 C CA . LEU A 1 217 ? -11.34700 21.67700 24.74800 1.000 22.17898 217 LEU A CA 1
ATOM 3411 C C . LEU A 1 217 ? -11.32500 20.18300 24.46800 1.000 22.80010 217 LEU A C 1
ATOM 3412 O O . LEU A 1 217 ? -10.68900 19.73300 23.50900 1.000 23.57651 217 LEU A O 1
ATOM 3428 N N . VAL A 1 218 ? -12.00800 19.42000 25.30200 1.000 23.21594 218 VAL A N 1
ATOM 3429 C CA . VAL A 1 218 ? -11.98900 17.96700 25.23200 1.000 23.11067 218 VAL A CA 1
ATOM 3430 C C . VAL A 1 218 ? -13.36700 17.47300 24.81700 1.000 22.60008 218 VAL A C 1
ATOM 3431 O O . VAL A 1 218 ? -14.39500 17.91800 25.35700 1.000 25.21618 218 VAL A O 1
ATOM 3444 N N . TYR A 1 219 ? -13.37600 16.54800 23.86500 1.000 22.02369 219 TYR A N 1
ATOM 3445 C CA . TYR A 1 219 ? -14.57500 15.88200 23.36400 1.000 22.09739 219 TYR A CA 1
ATOM 3446 C C . TYR A 1 219 ? -14.38900 14.39600 23.63700 1.000 22.93959 219 TYR A C 1
ATOM 3447 O O . TYR A 1 219 ? -13.46600 13.77700 23.10700 1.000 23.66073 219 TYR A O 1
ATOM 3465 N N . ASP A 1 220 ? -15.24200 13.82200 24.48400 1.000 24.76086 220 ASP A N 1
ATOM 3466 C CA . ASP A 1 220 ? -14.99500 12.44400 24.90100 1.000 27.07956 220 ASP A CA 1
ATOM 3467 C C . ASP A 1 220 ? -16.26500 11.70000 25.26200 1.000 29.03243 220 ASP A C 1
ATOM 3468 O O . ASP A 1 220 ? -16.22700 10.78300 26.09300 1.000 30.67473 220 ASP A O 1
ATOM 3477 N N . ASP A 1 221 ? -17.37200 12.03600 24.62400 1.000 30.06413 221 ASP A N 1
ATOM 3478 C CA . ASP A 1 221 ? -18.65600 11.43400 24.93700 1.000 30.34048 221 ASP A CA 1
ATOM 3479 C C . ASP A 1 221 ? -19.06300 10.41400 23.87200 1.000 28.73766 221 ASP A C 1
ATOM 3480 O O . ASP A 1 221 ? -18.26400 9.97300 23.04400 1.000 28.62185 221 ASP A O 1
ATOM 3489 N N . ILE A 1 222 ? -20.33500 10.02600 23.90000 1.000 28.66923 222 ILE A N 1
ATOM 3490 C CA . ILE A 1 222 ? -20.82200 8.97600 23.01500 1.000 28.71134 222 ILE A CA 1
ATOM 3491 C C . ILE A 1 222 ? -20.57400 9.31200 21.54900 1.000 27.47171 222 ILE A C 1
ATOM 3492 O O . ILE A 1 222 ? -20.36600 8.41200 20.72700 1.000 28.17706 222 ILE A O 1
ATOM 3508 N N . HIS A 1 223 ? -20.59200 10.59400 21.18400 1.000 27.25327 223 HIS A N 1
ATOM 3509 C CA . HIS A 1 223 ? -20.44000 10.93400 19.77200 1.000 26.52950 223 HIS A CA 1
ATOM 3510 C C . HIS A 1 223 ? -19.04900 10.58200 19.26700 1.000 25.99259 223 HIS A C 1
ATOM 3511 O O . HIS A 1 223 ? -18.88600 10.16300 18.11600 1.000 24.94246 223 HIS A O 1
ATOM 3525 N N . MET A 1 224 ? -18.04300 10.73500 20.11700 1.000 25.43200 224 MET A N 1
ATOM 3526 C CA . MET A 1 224 ? -16.69500 10.33100 19.75200 1.000 25.75835 224 MET A CA 1
ATOM 3527 C C . MET A 1 224 ? -16.53900 8.82100 19.70800 1.000 25.53464 224 MET A C 1
ATOM 3528 O O . MET A 1 224 ? -15.73100 8.31700 18.92100 1.000 25.65571 224 MET A O 1
ATOM 3542 N N . LYS A 1 225 ? -17.26900 8.09000 20.55200 1.000 24.81087 225 LYS A N 1
ATOM 3543 C CA . LYS A 1 225 ? -17.27100 6.63700 20.45300 1.000 26.44264 225 LYS A CA 1
ATOM 3544 C C . LYS A 1 225 ? -17.88300 6.19800 19.13100 1.000 25.33198 225 LYS A C 1
ATOM 3545 O O . LYS A 1 225 ? -17.31200 5.37900 18.39900 1.000 25.47148 225 LYS A O 1
ATOM 3564 N N . LYS A 1 226 ? -19.03900 6.77100 18.79900 1.000 25.84520 226 LYS A N 1
ATOM 3565 C CA . LYS A 1 226 ? -19.73400 6.42600 17.56800 1.000 25.94522 226 LYS A CA 1
ATOM 3566 C C . LYS A 1 226 ? -18.92900 6.80900 16.33200 1.000 23.30543 226 LYS A C 1
ATOM 3567 O O . LYS A 1 226 ? -18.99200 6.11600 15.31600 1.000 24.88456 226 LYS A O 1
ATOM 3586 N N . TRP A 1 227 ? -18.16600 7.90600 16.39800 1.000 21.97632 227 TRP A N 1
ATOM 3587 C CA . TRP A 1 227 ? -17.32300 8.33300 15.29000 1.000 20.97620 227 TRP A CA 1
ATOM 3588 C C . TRP A 1 227 ? -16.22700 7.31600 14.97300 1.000 21.63417 227 TRP A C 1
ATOM 3589 O O . TRP A 1 227 ? -15.62100 7.37700 13.89500 1.000 20.97094 227 TRP A O 1
ATOM 3610 N N . GLY A 1 228 ? -15.99300 6.36100 15.87200 1.000 21.60259 228 GLY A N 1
ATOM 3611 C CA . GLY A 1 228 ? -14.93800 5.37900 15.69100 1.000 21.82893 228 GLY A CA 1
ATOM 3612 C C . GLY A 1 228 ? -15.05300 4.55200 14.43000 1.000 22.17634 228 GLY A C 1
ATOM 3613 O O . GLY A 1 228 ? -14.06100 3.93400 14.01600 1.000 23.16067 228 GLY A O 1
ATOM 3617 N N . ILE A 1 229 ? -16.23900 4.51500 13.81100 1.000 22.06580 229 ILE A N 1
ATOM 3618 C CA . ILE A 1 229 ? -16.44000 3.72400 12.60500 1.000 21.78156 229 ILE A CA 1
ATOM 3619 C C . ILE A 1 229 ? -15.74500 4.31800 11.38700 1.000 21.71576 229 ILE A C 1
ATOM 3620 O O . ILE A 1 229 ? -15.57200 3.61700 10.38100 1.000 23.10803 229 ILE A O 1
ATOM 3636 N N . PHE A 1 230 ? -15.34100 5.59100 11.43100 1.000 20.61037 230 PHE A N 1
ATOM 3637 C CA . PHE A 1 230 ? -14.75100 6.24700 10.27200 1.000 20.97094 230 PHE A CA 1
ATOM 3638 C C . PHE A 1 230 ? -13.22100 6.20900 10.29100 1.000 20.41297 230 PHE A C 1
ATOM 3639 O O . PHE A 1 230 ? -12.58200 6.05500 11.33100 1.000 22.36847 230 PHE A O 1
ATOM 3656 N N . GLU A 1 231 ? -12.64500 6.33900 9.10200 1.000 21.59733 231 GLU A N 1
ATOM 3657 C CA . GLU A 1 231 ? -11.25900 6.76400 8.95200 1.000 20.84987 231 GLU A CA 1
ATOM 3658 C C . GLU A 1 231 ? -11.23500 8.28500 8.78700 1.000 19.62341 231 GLU A C 1
ATOM 3659 O O . GLU A 1 231 ? -12.27100 8.93500 8.60200 1.000 20.56036 231 GLU A O 1
ATOM 3671 N N . ASN A 1 232 ? -10.03700 8.86300 8.89200 1.000 18.28640 232 ASN A N 1
ATOM 3672 C CA . ASN A 1 232 ? -9.92100 10.30800 9.01000 1.000 19.09439 232 ASN A CA 1
ATOM 3673 C C . ASN A 1 232 ? -8.60700 10.77100 8.40900 1.000 18.52327 232 ASN A C 1
ATOM 3674 O O . ASN A 1 232 ? -7.62600 10.02300 8.34500 1.000 19.14966 232 ASN A O 1
ATOM 3685 N N . TYR A 1 233 ? -8.57700 12.06000 8.05600 1.000 18.87595 233 TYR A N 1
ATOM 3686 C CA . TYR A 1 233 ? -7.33600 12.75200 7.77000 1.000 19.17862 233 TYR A CA 1
ATOM 3687 C C . TYR A 1 233 ? -7.39000 14.18100 8.29300 1.000 17.21259 233 TYR A C 1
ATOM 3688 O O . TYR A 1 233 ? -8.45500 14.79300 8.37700 1.000 19.08650 233 TYR A O 1
ATOM 3706 N N . PHE A 1 234 ? -6.22000 14.70000 8.63900 1.000 18.22324 234 PHE A N 1
ATOM 3707 C CA . PHE A 1 234 ? -6.11000 16.09100 9.04800 1.000 17.52579 234 PHE A CA 1
ATOM 3708 C C . PHE A 1 234 ? -6.13300 17.00800 7.82900 1.000 17.46788 234 PHE A C 1
ATOM 3709 O O . PHE A 1 234 ? -5.75400 16.62300 6.71700 1.000 17.42841 234 PHE A O 1
ATOM 3726 N N . LYS A 1 235 ? -6.57200 18.24900 8.05800 1.000 17.05994 235 LYS A N 1
ATOM 3727 C CA . LYS A 1 235 ? -6.40200 19.33500 7.09800 1.000 16.54146 235 LYS A CA 1
ATOM 3728 C C . LYS A 1 235 ? -5.88300 20.56800 7.83100 1.000 16.30195 235 LYS A C 1
ATOM 3729 O O . LYS A 1 235 ? -6.13600 20.74800 9.01900 1.000 17.88899 235 LYS A O 1
ATOM 3748 N N . ALA A 1 236 ? -5.19200 21.44100 7.10200 1.000 16.39670 236 ALA A N 1
ATOM 3749 C CA . ALA A 1 236 ? -4.68800 22.67200 7.68800 1.000 16.58883 236 ALA A CA 1
ATOM 3750 C C . ALA A 1 236 ? -4.44500 23.68100 6.58000 1.000 17.14416 236 ALA A C 1
ATOM 3751 O O . ALA A 1 236 ? -4.07900 23.31700 5.46800 1.000 17.21785 236 ALA A O 1
ATOM 3758 N N . GLY A 1 237 ? -4.62800 24.96200 6.90700 1.000 17.17311 237 GLY A N 1
ATOM 3759 C CA . GLY A 1 237 ? -4.41900 26.02400 5.94400 1.000 17.32050 237 GLY A CA 1
ATOM 3760 C C . GLY A 1 237 ? -5.52600 27.06100 5.98400 1.000 17.02573 237 GLY A C 1
ATOM 3761 O O . GLY A 1 237 ? -5.82300 27.60200 7.04600 1.000 17.78897 237 GLY A O 1
ATOM 3765 N N . ASN A 1 238 ? -6.15500 27.32000 4.83500 1.000 16.71516 238 ASN A N 1
ATOM 3766 C CA . ASN A 1 238 ? -7.12700 28.40900 4.68600 1.000 16.82570 238 ASN A CA 1
ATOM 3767 C C . ASN A 1 238 ? -8.32800 27.88400 3.90600 1.000 16.81254 238 ASN A C 1
ATOM 3768 O O . ASN A 1 238 ? -8.30900 27.84300 2.67700 1.000 18.87595 238 ASN A O 1
ATOM 3779 N N . TYR A 1 239 ? -9.37000 27.50500 4.62900 1.000 17.32576 239 TYR A N 1
ATOM 3780 C CA . TYR A 1 239 ? -10.65900 27.15300 4.04200 1.000 17.31523 239 TYR A CA 1
ATOM 3781 C C . TYR A 1 239 ? -11.56000 28.35300 4.34900 1.000 17.36261 239 TYR A C 1
ATOM 3782 O O . TYR A 1 239 ? -12.02200 28.52500 5.48000 1.000 18.30746 239 TYR A O 1
ATOM 3800 N N . PHE A 1 240 ? -11.79100 29.19400 3.33800 1.000 18.16270 240 PHE A N 1
ATOM 3801 C CA . PHE A 1 240 ? -12.26200 30.56200 3.56100 1.000 17.73897 240 PHE A CA 1
ATOM 3802 C C . PHE A 1 240 ? -13.78400 30.61500 3.48300 1.000 18.89963 240 PHE A C 1
ATOM 3803 O O . PHE A 1 240 ? -14.37000 30.29500 2.44900 1.000 21.52100 240 PHE A O 1
ATOM 3820 N N . GLN A 1 241 ? -14.41600 31.05700 4.56800 1.000 18.45748 241 GLN A N 1
ATOM 3821 C CA . GLN A 1 241 ? -15.85400 30.88000 4.78000 1.000 19.72605 241 GLN A CA 1
ATOM 3822 C C . GLN A 1 241 ? -16.65400 32.09200 4.33100 1.000 20.77881 241 GLN A C 1
ATOM 3823 O O . GLN A 1 241 ? -17.51400 32.57200 5.06500 1.000 22.17898 241 GLN A O 1
ATOM 3837 N N . SER A 1 242 ? -16.41600 32.59000 3.12700 1.000 20.76038 242 SER A N 1
ATOM 3838 C CA . SER A 1 242 ? -17.23600 33.67700 2.62100 1.000 20.61037 242 SER A CA 1
ATOM 3839 C C . SER A 1 242 ? -17.28800 33.58500 1.10600 1.000 21.98158 242 SER A C 1
ATOM 3840 O O . SER A 1 242 ? -16.30800 33.20400 0.46300 1.000 23.06329 242 SER A O 1
ATOM 3848 N N . LYS A 1 243 ? -18.42800 33.99000 0.53800 1.000 21.77103 243 LYS A N 1
ATOM 3849 C CA . LYS A 1 243 ? -18.53700 34.24800 -0.89500 1.000 22.23161 243 LYS A CA 1
ATOM 3850 C C . LYS A 1 243 ? -18.80700 35.71200 -1.19400 1.000 20.90251 243 LYS A C 1
ATOM 3851 O O . LYS A 1 243 ? -19.02300 36.07100 -2.35900 1.000 22.80010 243 LYS A O 1
ATOM 3870 N N . THR A 1 244 ? -18.78900 36.56300 -0.18800 1.000 19.82869 244 THR A N 1
ATOM 3871 C CA . THR A 1 244 ? -19.06800 37.97500 -0.42100 1.000 19.45233 244 THR A CA 1
ATOM 3872 C C . THR A 1 244 ? -18.02700 38.54300 -1.38300 1.000 19.91818 244 THR A C 1
ATOM 3873 O O . THR A 1 244 ? -16.81500 38.33300 -1.18700 1.000 19.55761 244 THR A O 1
ATOM 3884 N N . PRO A 1 245 ? -18.43200 39.30100 -2.39400 1.000 20.42087 245 PRO A N 1
ATOM 3885 C CA . PRO A 1 245 ? -17.44300 39.80000 -3.35800 1.000 20.53141 245 PRO A CA 1
ATOM 3886 C C . PRO A 1 245 ? -16.35700 40.63200 -2.69100 1.000 19.84712 245 PRO A C 1
ATOM 3887 O O . PRO A 1 245 ? -16.63300 41.52800 -1.89300 1.000 20.74722 245 PRO A O 1
ATOM 3898 N N . GLY A 1 246 ? -15.10200 40.31900 -3.04300 1.000 19.49707 246 GLY A N 1
ATOM 3899 C CA . GLY A 1 246 ? -13.94900 41.05300 -2.58800 1.000 19.07597 246 GLY A CA 1
ATOM 3900 C C . GLY A 1 246 ? -13.33200 40.56300 -1.29900 1.000 18.81805 246 GLY A C 1
ATOM 3901 O O . GLY A 1 246 ? -12.30500 41.11200 -0.88300 1.000 21.74208 246 GLY A O 1
ATOM 3905 N N . THR A 1 247 ? -13.92200 39.57000 -0.63700 1.000 17.83635 247 THR A N 1
ATOM 3906 C CA . THR A 1 247 ? -13.37100 39.08100 0.62000 1.000 17.75739 247 THR A CA 1
ATOM 3907 C C . THR 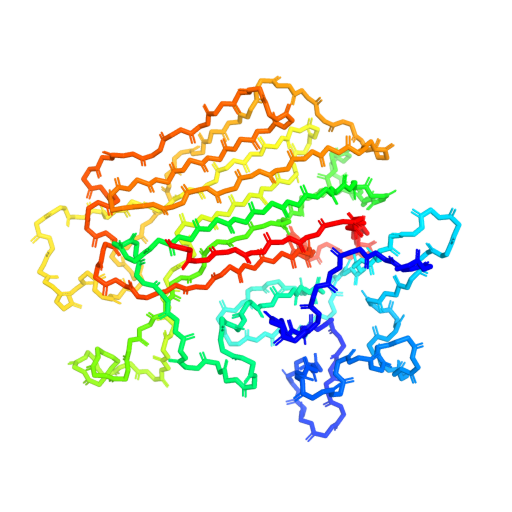A 1 247 ? -12.19400 38.13800 0.36100 1.000 18.66540 247 THR A C 1
ATOM 3908 O O . THR A 1 247 ? -11.97200 37.67600 -0.76300 1.000 19.03649 247 THR A O 1
ATOM 3919 N N . PHE A 1 248 ? -11.42000 37.88500 1.41800 1.000 17.85477 248 PHE A N 1
ATOM 3920 C CA . PHE A 1 248 ? -10.22400 37.05700 1.32200 1.000 17.37577 248 PHE A CA 1
ATOM 3921 C C . PHE A 1 248 ? -9.69700 36.79700 2.72500 1.000 16.76517 248 PHE A C 1
ATOM 3922 O O . PHE A 1 248 ? -10.042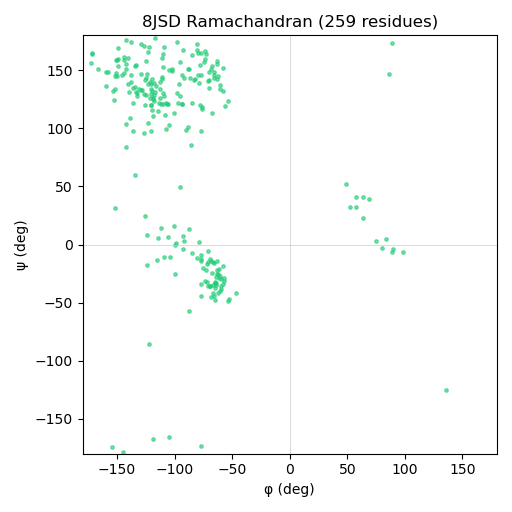00 37.46600 3.69000 1.000 17.07310 248 PHE A O 1
ATOM 3939 N N . ALA A 1 249 ? -8.80000 35.80600 2.81000 1.000 17.40209 249 ALA A N 1
ATOM 3940 C CA . ALA A 1 249 ? -7.94200 35.67500 3.97200 1.000 16.68621 249 ALA A CA 1
ATOM 3941 C C . ALA A 1 249 ? -6.54700 35.22800 3.54600 1.000 16.23879 249 ALA A C 1
ATOM 3942 O O . ALA A 1 249 ? -6.36000 34.58900 2.50400 1.000 17.42314 249 ALA A O 1
ATOM 3949 N N . LYS A 1 250 ? -5.57300 35.55500 4.39300 1.000 16.59673 250 LYS A N 1
ATOM 3950 C CA . LYS A 1 250 ? -4.21000 35.01900 4.30700 1.000 17.07047 250 LYS A CA 1
ATOM 3951 C C . LYS A 1 250 ? -3.87000 34.40700 5.65300 1.000 16.94150 250 LYS A C 1
ATOM 3952 O O . LYS A 1 250 ? -3.88200 35.11000 6.67000 1.000 19.27863 250 LYS A O 1
ATOM 3971 N N . VAL A 1 251 ? -3.56500 33.10900 5.66600 1.000 16.51514 251 VAL A N 1
ATOM 3972 C CA . VAL A 1 251 ? -3.20100 32.38700 6.87600 1.000 16.87834 251 VAL A CA 1
ATOM 3973 C C . VAL A 1 251 ? -1.73300 31.98700 6.73600 1.000 16.57304 251 VAL A C 1
ATOM 3974 O O . VAL A 1 251 ? -1.34600 31.37600 5.73000 1.000 17.72581 251 VAL A O 1
ATOM 3987 N N . LYS A 1 252 ? -0.92100 32.34200 7.71700 1.000 17.39419 252 LYS A N 1
ATOM 3988 C CA . LYS A 1 252 ? 0.49000 31.95300 7.74500 1.000 16.99151 252 LYS A CA 1
ATOM 3989 C C . LYS A 1 252 ? 0.65500 30.71000 8.60900 1.000 17.62843 252 LYS A C 1
ATOM 3990 O O . LYS A 1 252 ? 0.03100 30.59300 9.67400 1.000 18.13375 252 LYS A O 1
ATOM 4009 N N . ILE A 1 253 ? 1.48100 29.77800 8.13500 1.000 16.99414 253 ILE A N 1
ATOM 4010 C CA . ILE A 1 253 ? 1.90100 28.61600 8.91200 1.000 16.73622 253 ILE A CA 1
ATOM 4011 C C . ILE A 1 253 ? 3.41500 28.64800 9.00600 1.000 17.31260 253 ILE A C 1
ATOM 4012 O O . ILE A 1 253 ? 4.10400 28.74900 7.98700 1.000 18.28640 253 ILE A O 1
ATOM 4028 N N . TYR A 1 254 ? 3.92300 28.59000 10.23200 1.000 17.07836 254 TYR A N 1
ATOM 4029 C CA . TYR A 1 254 ? 5.35700 28.59000 10.48700 1.000 17.60474 254 TYR A CA 1
ATOM 4030 C C . TYR A 1 254 ? 5.90100 27.19600 10.74300 1.000 17.44946 254 TYR A C 1
ATOM 4031 O O . TYR A 1 254 ? 7.09300 26.95600 10.53200 1.000 19.19441 254 TYR A O 1
ATOM 4049 N N . SER A 1 255 ? 5.05400 26.28700 11.21000 1.000 18.02321 255 SER A N 1
ATOM 4050 C CA . SER A 1 255 ? 5.45700 24.97100 11.68300 1.000 19.06281 255 SER A CA 1
ATOM 4051 C C . SER A 1 255 ? 4.20200 24.11900 11.62900 1.000 18.15218 255 SER A C 1
ATOM 4052 O O . SER A 1 255 ? 3.13600 24.56600 12.05700 1.000 19.08913 255 SER A O 1
ATOM 4060 N N . LEU A 1 256 ? 4.32900 22.89400 11.13700 1.000 17.43893 256 LEU A N 1
ATOM 4061 C CA . LEU A 1 256 ? 3.19400 21.97800 11.07200 1.000 18.32588 256 LEU A CA 1
ATOM 4062 C C . LEU A 1 256 ? 3.73400 20.56200 11.13700 1.000 18.40747 256 LEU A C 1
ATOM 4063 O O . LEU A 1 256 ? 4.57100 20.18200 10.31100 1.000 20.00240 256 LEU A O 1
ATOM 4079 N N . GLN A 1 257 ? 3.25600 19.78000 12.10000 1.000 19.11019 257 GLN A N 1
ATOM 4080 C CA . GLN A 1 257 ? 3.76300 18.42500 12.30800 1.000 20.61300 257 GLN A CA 1
ATOM 4081 C C . GLN A 1 257 ? 2.59800 17.51100 12.61600 1.000 19.82606 257 GLN A C 1
ATOM 4082 O O . GLN A 1 257 ? 1.79500 17.81800 13.49800 1.000 21.30519 257 GLN A O 1
ATOM 4096 N N . VAL A 1 258 ? 2.53600 16.37100 11.93600 1.000 20.88145 258 VAL A N 1
ATOM 4097 C CA . VAL A 1 258 ? 1.56500 15.32400 12.24900 1.000 20.96830 258 VAL A CA 1
ATOM 4098 C C . VAL A 1 258 ? 2.31300 14.06000 12.66300 1.000 21.56311 258 VAL A C 1
ATOM 4099 O O . VAL A 1 258 ? 3.30100 13.68800 12.03200 1.000 23.23700 258 VAL A O 1
ATOM 4112 N N . THR A 1 259 ? 1.80600 13.37800 13.69400 1.000 22.36321 259 THR A N 1
ATOM 4113 C CA . THR A 1 259 ? 2.34900 12.08500 14.08400 1.000 23.17120 259 THR A CA 1
ATOM 4114 C C . THR A 1 259 ? 1.21500 11.10100 14.33100 1.000 22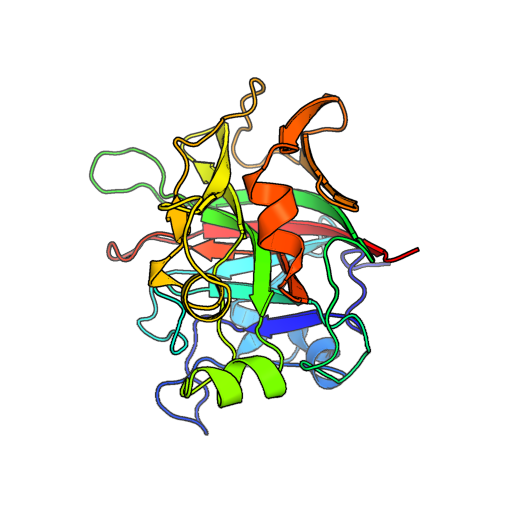.45532 259 THR A C 1
ATOM 4115 O O . THR A 1 259 ? 0.09400 11.47700 14.68800 1.000 22.21056 259 THR A O 1
ATOM 4126 N N . HIS A 1 260 ? 1.53400 9.81800 14.15100 1.000 23.05803 260 HIS A N 1
ATOM 4127 C CA . HIS A 1 260 ? 0.62100 8.71700 14.45200 1.000 23.34754 260 HIS A CA 1
ATOM 4128 C C . HIS A 1 260 ? 1.38800 7.63900 15.21500 1.000 27.98493 260 HIS A C 1
ATOM 4129 O O . HIS A 1 260 ? 1.51100 6.50600 14.77200 1.000 31.56694 260 HIS A O 1
ATOM 4144 N N . LEU A 1 261 ? 1.93300 7.98600 16.37500 1.000 30.86159 261 LEU A N 1
ATOM 4145 C CA . LEU A 1 261 ? 2.73700 7.02200 17.13200 1.000 33.47243 261 LEU A CA 1
ATOM 4146 C C . LEU A 1 261 ? 1.87600 6.04400 17.92700 1.000 35.79377 261 LEU A C 1
ATOM 4147 O O . LEU A 1 261 ? 0.75300 6.36100 18.31100 1.000 37.25183 261 LEU A O 1
#

Foldseek 3Di:
DLAFADDLQWKKWWFQDADPVHPLATDIDAPPCVVCQCVDPPNCVAWHTDSVQRWTKGKHAANNRYDDPADGGGGKIWTHVHGPDDQDFAFLALKKKKKWKKAFADWDADPVRATFKWWFKWKFWFAHPVLCVVLVHPGGGEGTQWTWMDGRQWIKIKGKAQPDLPDDPNLLSDNVRIDIDPIDTDPDGHDHPGIKMWMWIGHAQKIWIDIRNPDIDIGRDVRSNSSRNTTIIMMGHTSTPDNRPPIMTMMIIRHMDMDRD

B-factor: mean 30.96, std 11.45, range [14.79, 84.2]